Protein AF-A0A0K1F0K7-F1 (afdb_monomer_lite)

pLDDT: mean 85.35, std 12.12, range [36.66, 96.88]

Sequence (248 aa):
MGIAAYPHLIPVIAVKQGMDDVLSPEQVVSLANDLRRDNPSQRIALRFDDIDGYENVAKQVLRDGDCLIYDFNEQPIRSKPVECRRLKNLNLPAQTVALCSPRRRELTGKDFKNCKDGEVTNLIDNTHLDVYRNYGFDGVGDYGGLRDNLPDRGANKGRALAIMYDGKVNGFKIYVKDDYDLGPNGFWDVVEHMLADTELAQDDTCLALAAITDKYRRHEKGYTFAEWIKYTLVRYIQQLAMSRPGFV

Radius of gyration: 20.87 Å; chains: 1; bounding box: 51×39×57 Å

Structure (mmCIF, N/CA/C/O backbone):
data_AF-A0A0K1F0K7-F1
#
_entry.id   AF-A0A0K1F0K7-F1
#
loop_
_atom_site.group_PDB
_atom_site.id
_atom_site.type_symbol
_atom_site.label_atom_id
_atom_site.label_alt_id
_atom_site.label_comp_id
_atom_site.label_asym_id
_atom_site.label_entity_id
_atom_site.label_seq_id
_atom_site.pdbx_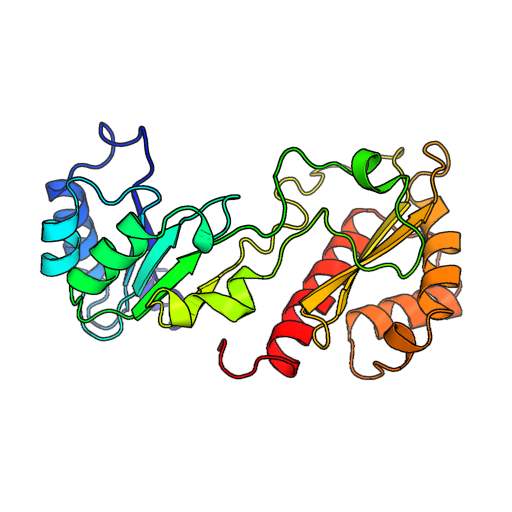PDB_ins_code
_atom_site.Cartn_x
_atom_site.Cartn_y
_atom_site.Cartn_z
_atom_site.occupancy
_atom_site.B_iso_or_equiv
_atom_site.auth_seq_id
_atom_site.auth_comp_id
_atom_site.auth_asym_id
_atom_site.auth_atom_id
_atom_site.pdbx_PDB_model_num
ATOM 1 N N . MET A 1 1 ? -27.131 8.500 -3.889 1.00 49.62 1 MET A N 1
ATOM 2 C CA . MET A 1 1 ? -26.899 7.090 -3.502 1.00 49.62 1 MET A CA 1
ATOM 3 C C . MET A 1 1 ? -25.998 7.110 -2.277 1.00 49.62 1 MET A C 1
ATOM 5 O O . MET A 1 1 ? -24.987 7.795 -2.336 1.00 49.62 1 MET A O 1
ATOM 9 N N . GLY A 1 2 ? -26.415 6.503 -1.162 1.00 65.44 2 GLY A N 1
ATOM 10 C CA . GLY A 1 2 ? -25.658 6.512 0.101 1.00 65.44 2 GLY A CA 1
ATOM 11 C C . GLY A 1 2 ? -24.591 5.413 0.175 1.00 65.44 2 GLY A C 1
ATOM 12 O O . GLY A 1 2 ? -24.526 4.561 -0.710 1.00 65.44 2 GLY A O 1
ATOM 13 N N . ILE A 1 3 ? -23.784 5.420 1.243 1.00 65.69 3 ILE A N 1
ATOM 14 C CA . ILE A 1 3 ? -22.712 4.437 1.509 1.00 65.69 3 ILE A CA 1
ATOM 15 C C . ILE A 1 3 ? -23.223 2.986 1.476 1.00 65.69 3 ILE A C 1
ATOM 17 O O . ILE A 1 3 ? -22.531 2.127 0.938 1.00 65.69 3 ILE A O 1
ATOM 21 N N . ALA A 1 4 ? -24.459 2.727 1.924 1.00 68.75 4 ALA A N 1
ATOM 22 C CA . ALA A 1 4 ? -25.106 1.410 1.875 1.00 68.75 4 ALA A CA 1
ATOM 23 C C . ALA A 1 4 ? -25.153 0.748 0.482 1.00 68.75 4 ALA A C 1
ATOM 25 O O . ALA A 1 4 ? -25.343 -0.462 0.389 1.00 68.75 4 ALA A O 1
ATOM 26 N N . ALA A 1 5 ? -24.986 1.506 -0.608 1.00 77.56 5 ALA A N 1
ATOM 27 C CA . ALA A 1 5 ? -24.920 0.942 -1.958 1.00 77.56 5 ALA A CA 1
ATOM 28 C C . ALA A 1 5 ? -23.610 0.175 -2.238 1.00 77.56 5 ALA A C 1
ATOM 30 O O . ALA A 1 5 ? -23.520 -0.525 -3.246 1.00 77.56 5 ALA A O 1
ATOM 31 N N . TYR A 1 6 ? -22.603 0.297 -1.366 1.00 80.00 6 TYR A N 1
ATOM 32 C CA . TYR A 1 6 ? -21.273 -0.282 -1.538 1.00 80.00 6 TYR A CA 1
ATOM 33 C C . TYR A 1 6 ? -20.949 -1.226 -0.368 1.00 80.00 6 TYR A C 1
ATOM 35 O O . TYR A 1 6 ? -20.329 -0.802 0.607 1.00 80.00 6 TYR A O 1
ATOM 43 N N . PRO A 1 7 ? -21.326 -2.517 -0.444 1.00 73.06 7 PRO A N 1
ATOM 44 C CA . PRO A 1 7 ? -21.244 -3.439 0.696 1.00 73.06 7 PRO A CA 1
ATOM 45 C C . PRO A 1 7 ? -19.812 -3.658 1.207 1.00 73.06 7 PRO A C 1
ATOM 47 O O . PRO A 1 7 ? -19.608 -3.949 2.382 1.00 73.06 7 PRO A O 1
ATOM 50 N N . HIS A 1 8 ? -18.814 -3.478 0.339 1.00 80.94 8 HIS A N 1
ATOM 51 C CA . HIS A 1 8 ? -17.397 -3.647 0.668 1.00 80.94 8 HIS A CA 1
ATOM 52 C C . HIS A 1 8 ? -16.694 -2.341 1.077 1.00 80.94 8 HIS A C 1
ATOM 54 O O . HIS A 1 8 ? -15.498 -2.358 1.353 1.00 80.94 8 HIS A O 1
ATOM 60 N N . LEU A 1 9 ? -17.400 -1.206 1.105 1.00 84.94 9 LEU A N 1
ATOM 61 C CA . LEU A 1 9 ? -16.813 0.085 1.459 1.00 84.94 9 LEU A CA 1
ATOM 62 C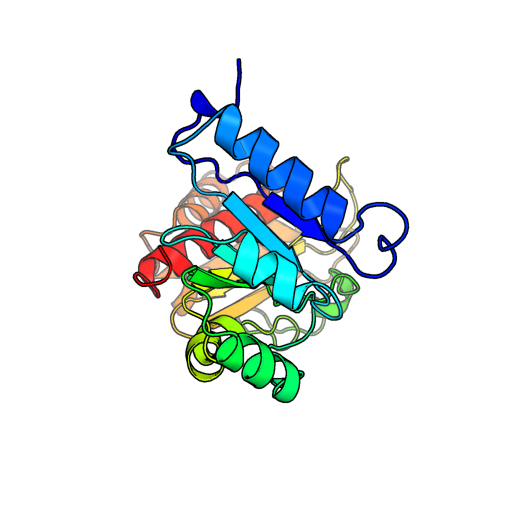 C . LEU A 1 9 ? -16.853 0.296 2.974 1.00 84.94 9 LEU A C 1
ATOM 64 O O . LEU A 1 9 ? -17.923 0.414 3.563 1.00 84.94 9 LEU A O 1
ATOM 68 N N . ILE A 1 10 ? -15.688 0.384 3.610 1.00 90.19 10 ILE A N 1
ATOM 69 C CA . ILE A 1 10 ? -15.581 0.710 5.036 1.00 90.19 10 ILE A CA 1
ATOM 70 C C . ILE A 1 10 ? -15.335 2.222 5.157 1.00 90.19 10 ILE A C 1
ATOM 72 O O . ILE A 1 10 ? -14.256 2.678 4.774 1.00 90.19 10 ILE A O 1
ATOM 76 N N . PRO A 1 11 ? -16.298 3.033 5.638 1.00 91.88 11 PRO A N 1
ATOM 77 C CA . PRO A 1 11 ? -16.049 4.442 5.925 1.00 91.88 11 PRO A CA 1
ATOM 78 C C . PRO A 1 11 ? -14.957 4.605 6.988 1.00 91.88 11 PRO A C 1
ATOM 80 O O . PRO A 1 11 ? -14.975 3.939 8.023 1.00 91.88 11 PRO A O 1
ATOM 83 N N . VAL A 1 12 ? -14.025 5.524 6.730 1.00 92.69 12 VAL A N 1
ATOM 84 C CA . VAL A 1 12 ? -12.885 5.816 7.606 1.00 92.69 12 VAL A CA 1
ATOM 85 C C . VAL A 1 12 ? -13.041 7.217 8.191 1.00 92.69 12 VAL A C 1
ATOM 87 O O . VAL A 1 12 ? -13.112 8.190 7.441 1.00 92.69 12 VAL A O 1
ATOM 90 N N . ILE A 1 13 ? -13.040 7.334 9.518 1.00 94.12 13 ILE A N 1
ATOM 91 C CA . ILE A 1 13 ? -12.860 8.612 10.216 1.00 94.12 13 ILE A CA 1
ATOM 92 C C . ILE A 1 13 ? -11.366 8.739 10.516 1.00 94.12 13 ILE A C 1
ATOM 94 O O . ILE A 1 13 ? -10.823 7.962 11.301 1.00 94.12 13 ILE A O 1
ATOM 98 N N . ALA A 1 14 ? -10.691 9.673 9.850 1.00 92.31 14 ALA A N 1
ATOM 99 C CA . ALA A 1 14 ? -9.256 9.883 10.011 1.00 92.31 14 ALA A CA 1
ATOM 100 C C . ALA A 1 14 ? -8.983 11.064 10.945 1.00 92.31 14 ALA A C 1
ATOM 102 O O . ALA A 1 14 ? -9.362 12.193 10.639 1.00 92.31 14 ALA A O 1
ATOM 103 N N . VAL A 1 15 ? -8.290 10.787 12.044 1.00 90.06 15 VAL A N 1
ATOM 104 C CA . VAL A 1 15 ? -7.694 11.775 12.940 1.00 90.06 15 VAL A CA 1
ATOM 105 C C . VAL A 1 15 ? -6.213 11.835 12.605 1.00 90.06 15 VAL A C 1
ATOM 107 O O . VAL A 1 15 ? -5.544 10.802 12.545 1.00 90.06 15 VAL A O 1
ATOM 110 N N . LYS A 1 16 ? -5.725 13.035 12.306 1.00 83.62 16 LYS A N 1
ATOM 111 C CA . LYS A 1 16 ? -4.332 13.264 11.933 1.00 83.62 16 LYS A CA 1
ATOM 112 C C . LYS A 1 16 ? -3.711 14.270 12.876 1.00 83.62 16 LYS A C 1
ATOM 114 O O . LYS A 1 16 ? -4.377 15.227 13.274 1.00 83.62 16 LYS A O 1
ATOM 119 N N . GLN A 1 17 ? -2.431 14.096 13.152 1.00 78.69 17 GLN A N 1
ATOM 120 C CA . GLN A 1 17 ? -1.660 15.036 13.942 1.00 78.69 17 GLN A CA 1
ATOM 121 C C . GLN A 1 17 ? -1.766 16.452 13.350 1.00 78.69 17 GLN A C 1
ATOM 123 O O . GLN A 1 17 ? -1.604 16.656 12.144 1.00 78.69 17 GLN A O 1
ATOM 128 N N . GLY A 1 18 ? -2.056 17.440 14.202 1.00 73.50 18 GLY A N 1
ATOM 129 C CA . GLY A 1 18 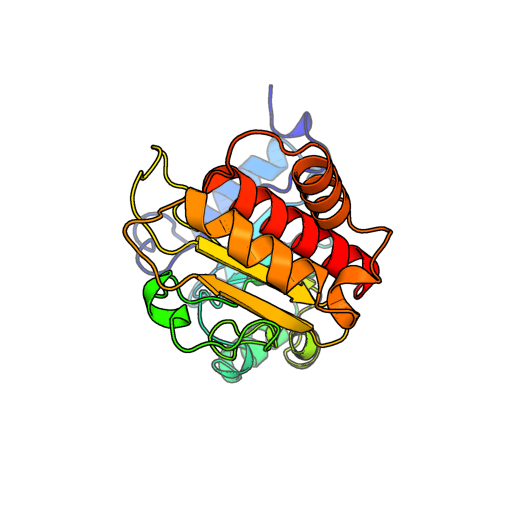? -2.259 18.827 13.772 1.00 73.50 18 GLY A CA 1
ATOM 130 C C . GLY A 1 18 ? -3.643 19.120 13.181 1.00 73.50 18 GLY A C 1
ATOM 131 O O . GLY A 1 18 ? -3.826 20.196 12.622 1.00 73.50 18 GLY A O 1
ATOM 132 N N . MET A 1 19 ? -4.597 18.187 13.299 1.00 71.50 19 MET A N 1
ATOM 133 C CA . MET A 1 19 ? -6.028 18.412 13.043 1.00 71.50 19 MET A CA 1
ATOM 134 C C . MET A 1 19 ? -6.870 18.373 14.331 1.00 71.50 19 MET A C 1
ATOM 136 O O . MET A 1 19 ? -8.087 18.192 14.271 1.00 71.50 19 MET A O 1
ATOM 140 N N . ASP A 1 20 ? -6.240 18.527 15.498 1.00 68.50 20 ASP A N 1
ATOM 141 C CA . ASP A 1 20 ? -6.912 18.461 16.805 1.00 68.50 20 ASP A CA 1
ATOM 142 C C . ASP A 1 20 ? -7.957 19.577 16.991 1.00 68.50 20 ASP A C 1
ATOM 144 O O . ASP A 1 20 ? -8.906 19.438 17.757 1.00 68.50 20 ASP A O 1
ATOM 148 N N . ASP A 1 21 ? -7.809 20.678 16.254 1.00 70.25 21 ASP A N 1
ATOM 149 C CA . ASP A 1 21 ? -8.759 21.787 16.162 1.00 70.25 21 ASP A CA 1
ATOM 150 C C . ASP A 1 21 ? -9.942 21.504 15.218 1.00 70.25 21 ASP A C 1
ATOM 152 O O . ASP A 1 21 ? -10.970 22.179 15.291 1.00 70.25 21 ASP A O 1
ATOM 156 N N . VAL A 1 22 ? -9.811 20.505 14.341 1.00 76.56 22 VAL A N 1
ATOM 157 C CA . VAL A 1 22 ? -10.824 20.130 13.345 1.00 76.56 22 VAL A CA 1
ATOM 158 C C . VAL A 1 22 ? -11.728 19.009 13.850 1.00 76.56 22 VAL A C 1
ATOM 160 O O . VAL A 1 22 ? -12.912 18.988 13.502 1.00 76.56 22 VAL A O 1
ATOM 163 N N . LEU A 1 23 ? -11.187 18.064 14.627 1.00 84.50 23 LEU A N 1
ATOM 164 C CA . LEU A 1 23 ? -11.908 16.846 14.992 1.00 84.50 23 LEU A CA 1
ATOM 165 C C . LEU A 1 23 ? -11.671 16.421 16.448 1.00 84.50 23 LEU A C 1
ATOM 167 O O . LEU A 1 23 ? -10.833 15.575 16.726 1.00 84.50 23 LEU A O 1
ATOM 171 N N . SER A 1 24 ? -12.461 16.955 17.376 1.00 89.88 24 SER A N 1
ATOM 172 C CA . SER A 1 24 ? -12.402 16.588 18.792 1.00 89.88 24 SER A CA 1
ATOM 173 C C . SER A 1 24 ? -12.851 15.137 19.054 1.00 89.88 24 SER A C 1
ATOM 175 O O . SER A 1 24 ? -13.607 14.553 18.262 1.00 89.88 24 SER A O 1
ATOM 177 N N . PRO A 1 25 ? -12.476 14.557 20.211 1.00 92.06 25 PRO A N 1
ATOM 178 C CA . PRO A 1 25 ? -12.997 13.278 20.692 1.00 92.06 25 PRO A CA 1
ATOM 179 C C . PRO A 1 25 ? -14.529 13.138 20.591 1.00 92.06 25 PRO A C 1
ATOM 181 O O . PRO A 1 25 ? -15.041 12.129 20.101 1.00 92.06 25 PRO A O 1
ATOM 184 N N . GLU A 1 26 ? -15.283 14.162 20.996 1.00 92.25 26 GLU A N 1
ATOM 185 C CA . GLU A 1 26 ? -16.749 14.170 20.945 1.00 92.25 26 GLU A CA 1
ATOM 186 C C . GLU A 1 26 ? -17.277 14.189 19.506 1.00 92.25 26 GLU A C 1
ATOM 188 O O . GLU A 1 26 ? -18.277 13.533 19.200 1.00 92.25 26 GLU A O 1
ATOM 193 N N . GLN A 1 27 ? -16.597 14.904 18.605 1.00 92.94 27 GLN A N 1
ATOM 194 C CA . GLN A 1 27 ? -16.961 14.946 17.189 1.00 92.94 27 GLN A CA 1
ATOM 195 C C . GLN A 1 27 ? -16.747 13.588 16.516 1.00 92.94 27 GLN A C 1
ATOM 197 O O . GLN A 1 27 ? -17.602 13.162 15.739 1.00 92.94 27 GLN A O 1
ATOM 202 N N . VAL A 1 28 ? -15.676 12.861 16.859 1.00 94.06 28 VAL A N 1
ATOM 203 C CA . VAL A 1 28 ? -15.458 11.480 16.389 1.00 94.06 28 VAL A CA 1
ATOM 204 C C . VAL A 1 28 ? -16.609 10.571 16.821 1.00 94.06 28 VAL A C 1
ATOM 206 O O . VAL A 1 28 ? -17.139 9.816 16.003 1.00 94.06 28 VAL A O 1
ATOM 209 N N . VAL A 1 29 ? -17.039 10.664 18.085 1.00 95.56 29 VAL A N 1
ATOM 210 C CA . VAL A 1 29 ? -18.188 9.896 18.594 1.00 95.56 29 VAL A CA 1
ATOM 211 C C . VAL A 1 29 ? -19.463 10.248 17.827 1.00 95.56 29 VAL A C 1
ATOM 213 O O . VAL A 1 29 ? -20.193 9.345 17.413 1.00 95.56 29 VAL A O 1
ATOM 216 N N . SER A 1 30 ? -19.729 11.540 17.607 1.00 94.56 30 SER A N 1
ATOM 217 C CA . SER A 1 30 ? -20.904 11.993 16.853 1.00 94.56 30 SER A CA 1
ATOM 218 C C . SER A 1 30 ? -20.904 11.439 15.430 1.00 94.56 30 SER A C 1
ATOM 220 O O . SER A 1 30 ? -21.882 10.819 15.020 1.00 94.56 30 SER A O 1
ATOM 222 N N . LEU A 1 31 ? -19.789 11.575 14.708 1.00 94.12 31 LEU A N 1
ATOM 223 C CA . LEU A 1 31 ? -19.655 11.092 13.333 1.00 94.12 31 LEU A CA 1
ATOM 224 C C . LEU A 1 31 ? -19.829 9.577 13.236 1.00 94.12 31 LEU A C 1
ATOM 226 O O . LEU A 1 31 ? -20.520 9.085 12.345 1.00 94.12 31 LEU A O 1
ATOM 230 N N . ALA A 1 32 ? -19.244 8.822 14.165 1.00 94.31 32 ALA A N 1
ATOM 231 C CA . ALA A 1 32 ? -19.417 7.377 14.195 1.00 94.31 32 ALA A CA 1
ATOM 232 C C . ALA A 1 32 ? -20.878 6.974 14.453 1.00 94.31 32 ALA A C 1
ATOM 234 O O . ALA A 1 32 ? -21.373 6.016 13.855 1.00 94.31 32 ALA A O 1
ATOM 235 N N . ASN A 1 33 ? -21.584 7.709 15.316 1.00 93.88 33 ASN A N 1
ATOM 236 C CA . ASN A 1 33 ? -23.006 7.486 15.567 1.00 93.88 33 ASN A CA 1
ATOM 237 C C . ASN A 1 33 ? -23.867 7.849 14.354 1.00 93.88 33 ASN A C 1
ATOM 239 O O . ASN A 1 33 ? -24.794 7.104 14.042 1.00 93.88 33 ASN A O 1
ATOM 243 N N . ASP A 1 34 ? -23.546 8.932 13.645 1.00 92.94 34 ASP A N 1
ATOM 244 C CA . ASP A 1 34 ? -24.226 9.323 12.410 1.00 92.94 34 ASP A CA 1
ATOM 245 C C . ASP A 1 34 ? -24.060 8.252 11.323 1.00 92.94 34 ASP A C 1
ATOM 247 O O . ASP A 1 34 ? -25.054 7.766 10.780 1.00 92.94 34 ASP A O 1
ATOM 251 N N . LEU A 1 35 ? -22.825 7.789 11.083 1.00 91.25 35 LEU A N 1
ATOM 252 C CA . LEU A 1 35 ? -22.539 6.719 10.118 1.00 91.25 35 LEU A CA 1
ATOM 253 C C . LEU A 1 35 ? -23.331 5.443 10.418 1.00 91.25 35 LEU A C 1
ATOM 255 O O . LEU A 1 35 ? -23.853 4.806 9.500 1.00 91.25 35 LEU A O 1
ATOM 259 N N . ARG A 1 36 ? -23.441 5.085 11.701 1.00 90.25 36 ARG A N 1
ATOM 260 C CA . ARG A 1 36 ? -24.165 3.895 12.165 1.00 90.25 36 ARG A CA 1
ATOM 261 C C . ARG A 1 36 ? -25.672 4.057 12.151 1.00 90.25 36 ARG A C 1
ATOM 263 O O . ARG A 1 36 ? -26.368 3.081 11.905 1.00 90.25 36 ARG A O 1
ATOM 270 N N . ARG A 1 37 ? -26.194 5.252 12.423 1.00 90.62 37 ARG A N 1
ATOM 271 C CA . ARG A 1 37 ? -27.628 5.528 12.281 1.00 90.62 37 ARG A CA 1
ATOM 272 C C . ARG A 1 37 ? -28.047 5.331 10.829 1.00 90.62 37 ARG A C 1
ATOM 274 O O . ARG A 1 37 ? -29.071 4.706 10.571 1.00 90.62 37 ARG A O 1
ATOM 281 N N . ASP A 1 38 ? -27.229 5.825 9.908 1.00 86.12 38 ASP A N 1
ATOM 282 C CA . ASP A 1 38 ? -27.532 5.790 8.484 1.00 86.12 38 ASP A CA 1
ATOM 283 C C . ASP A 1 38 ? -27.232 4.405 7.871 1.00 86.12 38 ASP A C 1
ATOM 285 O O . ASP A 1 38 ? -27.860 4.020 6.886 1.00 86.12 38 ASP A O 1
ATOM 289 N N . ASN A 1 39 ? -26.298 3.636 8.457 1.00 85.19 39 ASN A N 1
ATOM 290 C CA . ASN A 1 39 ? -25.883 2.309 7.980 1.00 85.19 39 ASN A CA 1
ATOM 291 C C . ASN A 1 39 ? -25.576 1.341 9.156 1.00 85.19 39 ASN A C 1
ATOM 293 O O . ASN A 1 39 ? -24.408 1.054 9.430 1.00 85.19 39 ASN A O 1
ATOM 297 N N . PRO A 1 40 ? -26.590 0.791 9.855 1.00 85.12 40 PRO A N 1
ATOM 298 C CA . PRO A 1 40 ? -26.391 0.055 11.115 1.00 85.12 40 PRO A CA 1
ATOM 299 C C . PRO A 1 40 ? -25.518 -1.200 11.035 1.00 85.12 40 PRO A C 1
ATOM 301 O O . PRO A 1 40 ? -24.905 -1.583 12.030 1.00 85.12 40 PRO A O 1
ATOM 304 N N . SER A 1 41 ? -25.479 -1.851 9.871 1.00 83.44 41 SER A N 1
ATOM 305 C CA . SER A 1 41 ? -24.711 -3.075 9.625 1.00 83.44 41 SER A CA 1
ATOM 306 C C . SER A 1 41 ? -23.331 -2.828 9.013 1.00 83.44 41 SER A C 1
ATOM 308 O O . SER A 1 41 ? -22.584 -3.786 8.822 1.00 83.44 41 SER A O 1
ATOM 310 N N . GLN A 1 42 ? -23.003 -1.586 8.645 1.00 85.69 42 GLN A N 1
ATOM 311 C CA . GLN A 1 42 ? -21.736 -1.283 7.987 1.00 85.69 42 GLN A CA 1
ATOM 312 C C . GLN A 1 42 ? -20.620 -1.177 9.027 1.00 85.69 42 GLN A C 1
ATOM 314 O O . GLN A 1 42 ? -20.767 -0.499 10.045 1.00 85.69 42 GLN A O 1
ATOM 319 N N . ARG A 1 43 ? -19.491 -1.826 8.739 1.00 92.06 43 ARG A N 1
ATOM 320 C CA . ARG A 1 43 ? -18.248 -1.655 9.500 1.00 92.06 43 ARG A CA 1
ATOM 321 C C . ARG A 1 43 ? -17.762 -0.219 9.366 1.00 92.06 43 ARG A C 1
ATOM 323 O O . ARG A 1 43 ? -17.912 0.376 8.301 1.00 92.06 43 ARG A O 1
ATOM 330 N N . ILE A 1 44 ? -17.123 0.308 10.399 1.00 94.50 44 ILE A N 1
ATOM 331 C CA . ILE A 1 44 ? -16.409 1.585 10.342 1.00 94.50 44 ILE A CA 1
ATOM 332 C C . ILE A 1 44 ? -14.929 1.374 10.647 1.00 94.50 44 ILE A C 1
ATOM 334 O O . ILE A 1 44 ? -14.540 0.386 11.271 1.00 94.50 44 ILE A O 1
ATOM 338 N N . ALA A 1 45 ? -14.100 2.324 10.233 1.00 95.88 45 ALA A N 1
ATOM 339 C CA . ALA A 1 45 ? -12.708 2.377 10.634 1.00 95.88 45 ALA A CA 1
ATOM 340 C C . ALA A 1 45 ? -12.375 3.720 11.283 1.00 95.88 45 ALA A C 1
ATOM 342 O O . ALA A 1 45 ? -12.793 4.774 10.799 1.00 95.88 45 ALA A O 1
ATOM 343 N N . LEU A 1 46 ? -11.581 3.686 12.349 1.00 96.06 46 LEU A N 1
ATOM 344 C CA . LEU A 1 46 ? -10.896 4.871 12.859 1.00 96.06 46 LEU A CA 1
ATOM 345 C C . LEU A 1 46 ? -9.431 4.803 12.433 1.00 96.06 46 LEU A C 1
ATOM 347 O O . LEU A 1 46 ? -8.785 3.781 12.658 1.00 96.06 46 LEU A O 1
ATOM 351 N N . ARG A 1 47 ? -8.913 5.869 11.818 1.00 95.00 47 ARG A N 1
ATOM 352 C CA . ARG A 1 47 ? -7.497 5.986 11.446 1.00 95.00 47 ARG A CA 1
ATOM 353 C C . ARG A 1 47 ? -6.812 7.038 12.307 1.00 95.00 47 ARG A C 1
ATOM 355 O O . ARG A 1 47 ? -7.313 8.154 12.376 1.00 95.00 47 ARG A O 1
ATOM 362 N N . PHE A 1 48 ? -5.664 6.683 12.876 1.00 93.25 48 PHE A N 1
ATOM 363 C CA . PHE A 1 48 ? -4.834 7.548 13.716 1.00 93.25 48 PHE A CA 1
ATOM 364 C C . PHE A 1 48 ? -3.370 7.443 13.290 1.00 93.25 48 PHE A C 1
ATOM 366 O O . PHE A 1 48 ? -2.873 6.329 13.153 1.00 93.25 48 PHE A O 1
ATOM 373 N N . ASP A 1 49 ? -2.670 8.560 13.120 1.00 90.31 49 ASP A N 1
ATOM 374 C CA . ASP A 1 49 ? -1.194 8.606 13.116 1.00 90.31 49 ASP A CA 1
ATOM 375 C C . ASP A 1 49 ? -0.619 8.887 14.520 1.00 90.31 49 ASP A C 1
ATOM 377 O O . ASP A 1 49 ? 0.521 8.514 14.827 1.00 90.31 49 ASP A O 1
ATOM 381 N N . ASP A 1 50 ? -1.460 9.450 15.388 1.00 89.62 50 ASP A N 1
ATOM 382 C CA . ASP A 1 50 ? -1.310 9.585 16.829 1.00 89.62 50 ASP A CA 1
ATOM 383 C C . ASP A 1 50 ? -2.660 9.308 17.517 1.00 89.62 50 ASP A C 1
ATOM 385 O O . ASP A 1 50 ? -3.705 9.781 17.073 1.00 89.62 50 ASP A O 1
ATOM 389 N N . ILE A 1 51 ? -2.654 8.493 18.575 1.00 89.25 51 ILE A N 1
ATOM 390 C CA . ILE A 1 51 ? -3.871 8.097 19.307 1.00 89.25 51 ILE A CA 1
ATOM 391 C C . ILE A 1 51 ? -4.004 8.817 20.656 1.00 89.25 51 ILE A C 1
ATOM 393 O O . ILE A 1 51 ? -4.989 8.609 21.366 1.00 89.25 51 ILE A O 1
ATOM 397 N N . ASP A 1 52 ? -3.028 9.643 21.036 1.00 89.00 52 ASP A N 1
ATOM 398 C CA . ASP A 1 52 ? -3.032 10.402 22.288 1.00 89.00 52 ASP A CA 1
ATOM 399 C C . ASP A 1 52 ? -4.323 11.220 22.440 1.00 89.00 52 ASP A C 1
ATOM 401 O O . ASP A 1 52 ? -4.643 12.074 21.621 1.00 89.00 52 ASP A O 1
ATOM 405 N N . GLY A 1 53 ? -5.097 10.936 23.495 1.00 89.44 53 GLY A N 1
ATOM 406 C CA . GLY A 1 53 ? -6.361 11.623 23.783 1.00 89.44 53 GLY A CA 1
ATOM 407 C C . GLY A 1 53 ? -7.602 10.985 23.148 1.00 89.44 53 GLY A C 1
ATOM 408 O O . GLY A 1 53 ? -8.721 11.348 23.513 1.00 89.44 53 GLY A O 1
ATOM 409 N N . TYR A 1 54 ? -7.440 9.992 22.269 1.00 92.50 54 TYR A N 1
ATOM 410 C CA . TYR A 1 54 ? -8.542 9.321 21.569 1.00 92.50 54 TYR A CA 1
ATOM 411 C C . TYR A 1 54 ? -8.764 7.870 22.013 1.00 92.50 54 TYR A C 1
ATOM 413 O O . TYR A 1 54 ? -9.652 7.194 21.494 1.00 92.50 54 TYR A O 1
ATOM 421 N N . GLU A 1 55 ? -8.029 7.359 23.002 1.00 93.75 55 GLU A N 1
ATOM 422 C CA . GLU A 1 55 ? -8.114 5.950 23.409 1.00 93.75 55 GLU A CA 1
ATOM 423 C C . GLU A 1 55 ? -9.493 5.571 23.948 1.00 93.75 55 GLU A C 1
ATOM 425 O O . GLU A 1 55 ? -10.029 4.505 23.635 1.00 93.75 55 GLU A O 1
ATOM 430 N N . ASN A 1 56 ? -10.084 6.453 24.757 1.00 94.06 56 ASN A N 1
ATOM 431 C CA . ASN A 1 56 ? -11.423 6.243 25.303 1.00 94.06 56 ASN A CA 1
ATOM 432 C C . ASN A 1 56 ? -12.483 6.310 24.202 1.00 94.06 56 ASN A C 1
ATOM 434 O O . ASN A 1 56 ? -13.420 5.514 24.210 1.00 94.06 56 ASN A O 1
ATOM 438 N N . VAL A 1 57 ? -12.297 7.197 23.221 1.00 93.94 57 VAL A N 1
ATOM 439 C CA . VAL A 1 57 ? -13.168 7.284 22.046 1.00 93.94 57 VAL A CA 1
ATOM 440 C C . VAL A 1 57 ? -13.081 6.015 21.217 1.00 93.94 57 VAL A C 1
ATOM 442 O O . VAL A 1 57 ? -14.115 5.452 20.876 1.00 93.94 57 VAL A O 1
ATOM 445 N N . ALA A 1 58 ? -11.875 5.513 20.944 1.00 95.19 58 ALA A N 1
ATOM 446 C CA . ALA A 1 58 ? -11.689 4.268 20.211 1.00 95.19 58 ALA A CA 1
ATOM 447 C C . ALA A 1 58 ? -12.405 3.100 20.909 1.00 95.19 58 ALA A C 1
ATOM 449 O O . ALA A 1 58 ? -13.122 2.353 20.250 1.00 95.19 58 ALA A O 1
ATOM 450 N N . LYS A 1 59 ? -12.296 2.992 22.242 1.00 95.62 59 LYS A N 1
ATOM 451 C CA . LYS A 1 59 ? -13.009 1.979 23.045 1.00 95.62 59 LYS A CA 1
ATOM 452 C C . LYS A 1 59 ? -14.528 2.140 23.027 1.00 95.62 59 LYS A C 1
ATOM 454 O O . LYS A 1 59 ? -15.244 1.145 23.012 1.00 95.62 59 LYS A O 1
ATOM 459 N N . GLN A 1 60 ? -15.020 3.375 23.076 1.00 94.88 60 GLN A N 1
ATOM 460 C CA . GLN A 1 60 ? -16.452 3.670 23.067 1.00 94.88 60 GLN A CA 1
ATOM 461 C C . GLN A 1 60 ? -17.074 3.401 21.695 1.00 94.88 60 GLN A C 1
ATOM 463 O O . GLN A 1 60 ? -18.210 2.935 21.592 1.00 94.88 60 GLN A O 1
ATOM 468 N N . VAL A 1 61 ? -16.348 3.761 20.642 1.00 94.50 61 VAL A N 1
ATOM 469 C CA . VAL A 1 61 ? -16.850 3.737 19.280 1.00 94.50 61 VAL A CA 1
ATOM 470 C C . VAL A 1 61 ? -16.690 2.350 18.691 1.00 94.50 61 VAL A C 1
ATOM 472 O O . VAL A 1 61 ? -17.694 1.799 18.262 1.00 94.50 61 VAL A O 1
ATOM 475 N N . LEU A 1 62 ? -15.494 1.773 18.652 1.00 96.50 62 LEU A N 1
ATOM 476 C CA . LEU A 1 62 ? -15.224 0.565 17.872 1.00 96.50 62 LEU A CA 1
ATOM 477 C C . LEU A 1 62 ? -15.935 -0.677 18.432 1.00 96.50 62 LEU A C 1
ATOM 479 O O . LEU A 1 62 ? -15.973 -0.900 19.641 1.00 96.50 62 LEU A O 1
ATOM 483 N N . ARG A 1 63 ? -16.505 -1.489 17.536 1.00 94.88 63 ARG A N 1
ATOM 484 C CA . ARG A 1 63 ? -17.193 -2.756 17.834 1.00 94.88 63 ARG A CA 1
ATOM 485 C C . ARG A 1 63 ? -16.478 -3.930 17.167 1.00 94.88 63 ARG A C 1
ATOM 487 O O . ARG A 1 63 ? -15.550 -3.741 16.386 1.00 94.88 63 ARG A O 1
ATOM 494 N N . ASP A 1 64 ? -16.951 -5.138 17.457 1.00 93.88 64 ASP A N 1
ATOM 495 C CA . ASP A 1 64 ? -16.522 -6.329 16.726 1.00 93.88 64 ASP A CA 1
ATOM 496 C C . ASP A 1 64 ? -16.782 -6.178 15.218 1.00 93.88 64 ASP A C 1
ATOM 498 O O . ASP A 1 64 ? -17.837 -5.697 14.796 1.00 93.88 64 ASP A O 1
ATOM 502 N N . GLY A 1 65 ? -15.785 -6.546 14.416 1.00 90.19 65 GLY A N 1
ATOM 503 C CA . GLY A 1 65 ? -15.775 -6.372 12.963 1.00 90.19 65 GLY A CA 1
ATOM 504 C C . GLY A 1 65 ? -15.411 -4.973 12.445 1.00 90.19 65 GLY A C 1
ATOM 505 O O . GLY A 1 65 ? -15.177 -4.852 11.242 1.00 90.19 65 GLY A O 1
ATOM 506 N N . ASP A 1 66 ? -15.332 -3.941 13.292 1.00 95.62 66 ASP A N 1
ATOM 507 C CA . ASP A 1 66 ? -14.768 -2.637 12.906 1.00 95.62 66 ASP A CA 1
ATOM 508 C C . ASP A 1 66 ? -13.234 -2.706 12.815 1.00 95.62 66 ASP A C 1
ATOM 510 O O . ASP A 1 66 ? -12.619 -3.697 13.218 1.00 95.62 66 ASP A O 1
ATOM 514 N N . CYS A 1 67 ? -12.606 -1.632 12.324 1.00 95.94 67 CYS A N 1
ATOM 515 C CA . CYS A 1 67 ? -11.150 -1.541 12.219 1.00 95.94 67 CYS A CA 1
ATOM 516 C C . CYS A 1 67 ? -10.568 -0.335 12.975 1.00 95.94 67 CYS A C 1
ATOM 518 O O . CYS A 1 67 ? -11.061 0.789 12.877 1.00 95.94 67 CYS A O 1
ATOM 520 N N . LEU A 1 68 ? -9.446 -0.542 13.659 1.00 96.88 68 LEU A N 1
ATOM 521 C CA . LEU A 1 68 ? -8.519 0.522 14.030 1.00 96.88 68 LEU A CA 1
ATOM 522 C C . LEU A 1 68 ? -7.339 0.489 13.058 1.00 96.88 68 LEU A C 1
ATOM 524 O O . LEU A 1 68 ? -6.597 -0.487 13.028 1.00 96.88 68 LEU A O 1
ATOM 528 N N . ILE A 1 69 ? -7.133 1.560 12.303 1.00 96.25 69 ILE A N 1
ATOM 529 C CA . ILE A 1 69 ? -5.968 1.729 11.437 1.00 96.25 69 ILE A CA 1
ATOM 530 C C . ILE A 1 69 ? -4.977 2.635 12.165 1.00 96.25 69 ILE A C 1
ATOM 532 O O . ILE A 1 69 ? -5.237 3.826 12.327 1.00 96.25 69 ILE A O 1
ATOM 536 N N . TYR A 1 70 ? -3.844 2.090 12.597 1.00 94.81 70 TYR A N 1
ATOM 537 C CA . TYR A 1 70 ? -2.758 2.909 13.126 1.00 94.81 70 TYR A CA 1
ATOM 538 C C . TYR A 1 70 ? -1.708 3.144 12.049 1.00 94.81 70 TYR A C 1
ATOM 540 O O . TYR A 1 70 ? -1.199 2.206 11.434 1.00 94.81 70 TYR A O 1
ATOM 548 N N . ASP A 1 71 ? -1.406 4.407 11.816 1.00 93.31 71 ASP A N 1
ATOM 549 C CA . ASP A 1 71 ? -0.660 4.885 10.675 1.00 93.31 71 ASP A CA 1
ATOM 550 C C . ASP A 1 71 ? 0.767 5.263 11.062 1.00 93.31 71 ASP A C 1
ATOM 552 O O . ASP A 1 71 ? 1.051 6.310 11.647 1.00 93.31 71 ASP A O 1
ATOM 556 N N . PHE A 1 72 ? 1.698 4.388 10.700 1.00 91.00 72 PHE A N 1
ATOM 557 C CA . PHE A 1 72 ? 3.123 4.613 10.890 1.00 91.00 72 PHE A CA 1
ATOM 558 C C . PHE A 1 72 ? 3.712 5.552 9.829 1.00 91.00 72 PHE A C 1
ATOM 560 O O . PHE A 1 72 ? 4.889 5.905 9.917 1.00 91.00 72 PHE A O 1
ATOM 567 N N . ASN A 1 73 ? 2.911 6.002 8.856 1.00 88.31 73 ASN A N 1
ATOM 568 C CA . ASN A 1 73 ? 3.354 6.799 7.719 1.00 88.31 73 ASN A CA 1
ATOM 569 C C . ASN A 1 73 ? 4.546 6.116 7.026 1.00 88.31 73 ASN A C 1
ATOM 571 O O . ASN A 1 73 ? 4.440 4.972 6.605 1.00 88.31 73 ASN A O 1
ATOM 575 N N . GLU A 1 74 ? 5.688 6.791 6.922 1.00 86.06 74 GLU A N 1
ATOM 576 C CA . GLU A 1 74 ? 6.917 6.282 6.292 1.00 86.06 74 GLU A CA 1
ATOM 577 C C . GLU A 1 74 ? 7.903 5.682 7.311 1.00 86.06 74 GLU A C 1
ATOM 579 O O . GLU A 1 74 ? 9.077 5.459 7.005 1.00 86.06 74 GLU A O 1
ATOM 584 N N . GLN A 1 75 ? 7.458 5.473 8.553 1.00 87.00 75 GLN A N 1
ATOM 585 C CA . GLN A 1 75 ? 8.280 4.913 9.617 1.00 87.00 75 GLN A CA 1
ATOM 586 C C . GLN A 1 75 ? 8.060 3.399 9.726 1.00 87.00 75 GLN A C 1
ATOM 588 O O . GLN A 1 75 ? 6.919 2.940 9.718 1.00 87.00 75 GLN A O 1
ATOM 593 N N . PRO A 1 76 ? 9.121 2.593 9.891 1.00 87.75 76 PRO A N 1
ATOM 594 C CA . PRO A 1 76 ? 8.962 1.166 10.145 1.00 87.75 76 PRO A CA 1
ATOM 595 C C . PRO A 1 76 ? 8.184 0.915 11.443 1.00 87.75 76 PRO A C 1
ATOM 597 O O . PRO A 1 76 ? 8.497 1.524 12.458 1.00 87.75 76 PRO A O 1
ATOM 600 N N . ILE A 1 77 ? 7.279 -0.071 11.478 1.00 91.25 77 ILE A N 1
ATOM 601 C CA . ILE A 1 77 ? 6.522 -0.449 12.698 1.00 91.25 77 ILE A CA 1
ATOM 602 C C . ILE A 1 77 ? 7.449 -0.613 13.921 1.00 91.25 77 ILE A C 1
ATOM 604 O O . ILE A 1 77 ? 7.156 -0.158 15.028 1.00 91.25 77 ILE A O 1
ATOM 608 N N . ARG A 1 78 ? 8.634 -1.201 13.702 1.00 90.06 78 ARG A N 1
ATOM 609 C CA . ARG A 1 78 ? 9.662 -1.421 14.731 1.00 90.06 78 ARG A CA 1
ATOM 610 C C . ARG A 1 78 ? 10.223 -0.153 15.382 1.00 90.06 78 ARG A C 1
ATOM 612 O O . ARG A 1 78 ? 10.869 -0.273 16.419 1.00 90.06 78 ARG A O 1
ATOM 619 N N . SER A 1 79 ? 10.020 1.028 14.798 1.00 90.31 79 SER A N 1
ATOM 620 C CA . SER A 1 79 ? 10.502 2.290 15.367 1.00 90.31 79 SER A CA 1
ATOM 621 C C . SER A 1 79 ? 9.619 2.819 16.496 1.00 90.31 79 SER A C 1
ATOM 623 O O . SER A 1 79 ? 10.071 3.692 17.229 1.00 90.31 79 SER A O 1
ATOM 625 N N . LYS A 1 80 ? 8.398 2.289 16.663 1.00 91.38 80 LYS A N 1
ATOM 626 C CA . LYS A 1 80 ? 7.425 2.728 17.677 1.00 91.38 80 LYS A CA 1
ATOM 627 C C . LYS A 1 80 ? 6.950 1.576 18.591 1.00 91.38 80 LYS A C 1
ATOM 629 O O . LYS A 1 80 ? 5.761 1.244 18.637 1.00 91.38 80 LYS A O 1
ATOM 634 N N . PRO A 1 81 ? 7.860 0.874 19.299 1.00 91.44 81 PRO A N 1
ATOM 635 C CA . PRO A 1 81 ? 7.505 -0.321 20.071 1.00 91.44 81 PRO A CA 1
ATOM 636 C C . PRO A 1 81 ? 6.641 -0.024 21.308 1.00 91.44 81 PRO A C 1
ATOM 638 O O . PRO A 1 81 ? 5.890 -0.897 21.752 1.00 91.44 81 PRO A O 1
ATOM 641 N N . VAL A 1 82 ? 6.751 1.176 21.886 1.00 91.38 82 VAL A N 1
ATOM 642 C CA . VAL A 1 82 ? 5.975 1.578 23.071 1.00 91.38 82 VAL A CA 1
ATOM 643 C C . VAL A 1 82 ? 4.524 1.842 22.677 1.00 91.38 82 VAL A C 1
ATOM 645 O O . VAL A 1 82 ? 3.606 1.368 23.343 1.00 91.38 82 VAL A O 1
ATOM 648 N N . GLU A 1 83 ? 4.327 2.515 21.552 1.00 91.88 83 GLU A N 1
ATOM 649 C CA . GLU A 1 83 ? 3.042 2.821 20.940 1.00 91.88 83 GLU A CA 1
ATOM 650 C C . GLU A 1 83 ? 2.327 1.531 20.540 1.00 91.88 83 GLU A C 1
ATOM 652 O O . GLU A 1 83 ? 1.179 1.326 20.927 1.00 91.88 83 GLU A O 1
ATOM 657 N N . CYS A 1 84 ? 3.029 0.595 19.886 1.00 94.50 84 CYS A N 1
ATOM 658 C CA . CYS A 1 84 ? 2.482 -0.731 19.572 1.00 94.50 84 CYS A CA 1
ATOM 659 C C . CYS A 1 84 ? 1.990 -1.455 20.835 1.00 94.50 84 CYS A C 1
ATOM 661 O O . CYS A 1 84 ? 0.884 -1.996 20.871 1.00 94.50 84 CYS A O 1
ATOM 663 N N . ARG A 1 85 ? 2.789 -1.436 21.913 1.00 94.06 85 ARG A N 1
ATOM 664 C CA . ARG A 1 85 ? 2.398 -2.042 23.195 1.00 94.06 85 ARG A CA 1
ATOM 665 C C . ARG A 1 85 ? 1.175 -1.351 23.794 1.00 94.06 85 ARG A C 1
ATOM 667 O O . ARG A 1 85 ? 0.298 -2.030 24.322 1.00 94.06 85 ARG A O 1
ATOM 674 N N . ARG A 1 86 ? 1.110 -0.022 23.725 1.00 92.88 86 ARG A N 1
ATOM 675 C CA . ARG A 1 86 ? -0.027 0.751 24.228 1.00 92.88 86 ARG A CA 1
ATOM 676 C C . ARG A 1 86 ? -1.305 0.432 23.458 1.00 92.88 86 ARG A C 1
ATOM 678 O O . ARG A 1 86 ? -2.305 0.143 24.105 1.00 92.88 86 ARG A O 1
ATOM 685 N N . LEU A 1 87 ? -1.251 0.400 22.125 1.00 94.50 87 LEU A N 1
ATOM 686 C CA . LEU A 1 87 ? -2.373 0.013 21.262 1.00 94.50 87 LEU A CA 1
ATOM 687 C C . LEU A 1 87 ? -2.875 -1.391 21.595 1.00 94.50 87 LEU A C 1
ATOM 689 O O . LEU A 1 87 ? -4.064 -1.576 21.840 1.00 94.50 87 LEU A O 1
ATOM 693 N N . LYS A 1 88 ? -1.960 -2.360 21.708 1.00 94.12 88 LYS A N 1
ATOM 694 C CA . LYS A 1 88 ? -2.295 -3.729 22.111 1.00 94.12 88 LYS A CA 1
ATOM 695 C C . LYS A 1 88 ? -3.009 -3.766 23.466 1.00 94.12 88 LYS A C 1
ATOM 697 O O . LYS A 1 88 ? -4.013 -4.451 23.618 1.00 94.12 88 LYS A O 1
ATOM 702 N N . ASN A 1 89 ? -2.534 -2.988 24.438 1.00 94.81 89 ASN A N 1
ATOM 703 C CA . ASN A 1 89 ? -3.120 -2.923 25.778 1.00 94.81 89 ASN A CA 1
ATOM 704 C C . ASN A 1 89 ? -4.493 -2.230 25.828 1.00 94.81 89 ASN A C 1
ATOM 706 O O . ASN A 1 89 ? -5.162 -2.298 26.863 1.00 94.81 89 ASN A O 1
ATOM 710 N N . LEU A 1 90 ? -4.940 -1.573 24.750 1.00 94.06 90 LEU A N 1
ATOM 711 C CA . LEU A 1 90 ? -6.309 -1.061 24.680 1.00 94.06 90 LEU A CA 1
ATOM 712 C C . LEU A 1 90 ? -7.338 -2.192 24.634 1.00 94.06 90 LEU A C 1
ATOM 714 O O . LEU A 1 90 ? -8.466 -1.947 25.062 1.00 94.06 90 LEU A O 1
ATOM 718 N N . ASN A 1 91 ? -6.949 -3.395 24.181 1.00 92.75 91 ASN A N 1
ATOM 719 C CA . ASN A 1 91 ? -7.819 -4.568 24.045 1.00 92.75 91 ASN A CA 1
ATOM 720 C C . ASN A 1 91 ? -9.147 -4.209 23.360 1.00 92.75 91 ASN A C 1
ATOM 722 O O . ASN A 1 91 ? -10.231 -4.467 23.885 1.00 92.75 91 ASN A O 1
ATOM 726 N N . LEU A 1 92 ? -9.046 -3.527 22.217 1.00 94.88 92 LEU A N 1
ATOM 727 C CA . LEU A 1 92 ? -10.211 -3.121 21.441 1.00 94.88 92 LEU A CA 1
ATOM 728 C C . LEU A 1 92 ? -10.909 -4.360 20.864 1.00 94.88 92 LEU A C 1
ATOM 730 O O . LEU A 1 92 ? -10.231 -5.312 20.486 1.00 94.88 92 LEU A O 1
ATOM 734 N N . PRO A 1 93 ? -12.245 -4.344 20.737 1.00 93.31 93 PRO A N 1
ATOM 735 C CA . PRO A 1 93 ? -12.981 -5.426 20.086 1.00 93.31 93 PRO A CA 1
ATOM 736 C C . PRO A 1 93 ? -12.818 -5.427 18.553 1.00 93.31 93 PRO A C 1
ATOM 738 O O . PRO A 1 93 ? -13.363 -6.299 17.892 1.00 93.31 93 PRO A O 1
ATOM 741 N N . ALA A 1 94 ? -12.118 -4.445 17.983 1.00 95.81 94 ALA A N 1
ATOM 742 C CA . ALA A 1 94 ? -11.957 -4.241 16.546 1.00 95.81 94 ALA A CA 1
ATOM 743 C C . ALA A 1 94 ? -10.646 -4.826 16.008 1.00 95.81 94 ALA A C 1
ATOM 745 O O . ALA A 1 94 ? -9.664 -4.947 16.740 1.00 95.81 94 ALA A O 1
ATOM 746 N N . GLN A 1 95 ? -10.614 -5.097 14.701 1.00 95.12 95 GLN A N 1
ATOM 747 C CA . GLN A 1 95 ? -9.400 -5.510 14.005 1.00 95.12 95 GLN A CA 1
ATOM 748 C C . GLN A 1 95 ? -8.395 -4.361 13.958 1.00 95.12 95 GLN A C 1
ATOM 750 O O . GLN A 1 95 ? -8.709 -3.246 13.540 1.00 95.12 95 GLN A O 1
ATOM 755 N N . THR A 1 96 ? -7.163 -4.631 14.355 1.00 95.69 96 THR A N 1
ATOM 756 C CA . THR A 1 96 ? -6.076 -3.655 14.333 1.00 95.69 96 THR A CA 1
ATOM 757 C C . THR A 1 96 ? -5.250 -3.804 13.060 1.00 95.69 96 THR A C 1
ATOM 759 O O . THR A 1 96 ? -4.754 -4.880 12.733 1.00 95.69 96 THR A O 1
ATOM 762 N N . VAL A 1 97 ? -5.085 -2.712 12.319 1.00 94.88 97 VAL A N 1
ATOM 763 C CA . VAL A 1 97 ? -4.368 -2.675 11.043 1.00 94.88 97 VAL A CA 1
ATOM 764 C C . VAL A 1 97 ? -3.218 -1.685 11.146 1.00 94.88 97 VAL A C 1
ATOM 766 O O . VAL A 1 97 ? -3.433 -0.510 11.438 1.00 94.88 97 VAL A O 1
ATOM 769 N N . ALA A 1 98 ? -1.996 -2.143 10.884 1.00 93.94 98 ALA A N 1
ATOM 770 C CA . ALA A 1 98 ? -0.848 -1.254 10.732 1.00 93.94 98 ALA A CA 1
ATOM 771 C C . ALA A 1 98 ? -0.817 -0.701 9.303 1.00 93.94 98 ALA A C 1
ATOM 773 O O . ALA A 1 98 ? -0.658 -1.467 8.360 1.00 93.94 98 ALA A O 1
ATOM 774 N N . LEU A 1 99 ? -0.949 0.608 9.118 1.00 92.00 99 LEU A N 1
ATOM 775 C CA . LEU A 1 99 ? -0.743 1.253 7.822 1.00 92.00 99 LEU A CA 1
ATOM 776 C C . LEU A 1 99 ? 0.685 1.799 7.760 1.00 92.00 99 LEU A C 1
ATOM 778 O O . LEU A 1 99 ? 1.092 2.564 8.631 1.00 92.00 99 LEU A O 1
ATOM 782 N N . CYS A 1 100 ? 1.454 1.387 6.756 1.00 87.75 100 CYS A N 1
ATOM 783 C CA . CYS A 1 100 ? 2.845 1.797 6.585 1.00 87.75 100 CYS A CA 1
ATOM 784 C C . CYS A 1 100 ? 3.163 1.974 5.098 1.00 87.75 100 CYS A C 1
ATOM 786 O O . CYS A 1 100 ? 2.777 1.157 4.272 1.00 87.75 100 CYS A O 1
ATOM 788 N N . SER A 1 101 ? 3.903 3.022 4.748 1.00 83.94 101 SER A N 1
ATOM 789 C CA . SER A 1 101 ? 4.502 3.171 3.425 1.00 83.94 101 SER A CA 1
ATOM 790 C C . SER A 1 101 ? 5.897 2.552 3.448 1.00 83.94 101 SER A C 1
ATOM 792 O O . SER A 1 101 ? 6.742 3.022 4.214 1.00 83.94 101 SER A O 1
ATOM 794 N N . PRO A 1 102 ? 6.198 1.544 2.612 1.00 78.56 102 PRO A N 1
ATOM 795 C CA . PRO A 1 102 ? 7.551 1.005 2.510 1.00 78.56 102 PRO A CA 1
ATOM 796 C C . PRO A 1 102 ? 8.524 1.984 1.845 1.00 78.56 102 PRO A C 1
ATOM 798 O O . PRO A 1 102 ? 9.739 1.845 1.968 1.00 78.56 102 PRO A O 1
ATOM 801 N N . ARG A 1 103 ? 8.008 2.975 1.113 1.00 81.56 103 ARG A N 1
ATOM 802 C CA . ARG A 1 103 ? 8.799 3.970 0.390 1.00 81.56 103 ARG A CA 1
ATOM 803 C C . ARG A 1 103 ? 8.601 5.349 1.010 1.00 81.56 103 ARG A C 1
ATOM 805 O O . ARG A 1 103 ? 7.470 5.790 1.205 1.00 81.56 103 ARG A O 1
ATOM 812 N N . ARG A 1 104 ? 9.701 6.071 1.221 1.00 78.94 104 ARG A N 1
ATOM 813 C CA . ARG A 1 104 ? 9.646 7.482 1.625 1.00 78.94 104 ARG A CA 1
ATOM 814 C C . ARG A 1 104 ? 9.190 8.382 0.478 1.00 78.94 104 ARG A C 1
ATOM 816 O O . ARG A 1 104 ? 9.655 8.209 -0.653 1.00 78.94 104 ARG A O 1
ATOM 823 N N . ARG A 1 105 ? 8.347 9.380 0.751 1.00 76.94 105 ARG A N 1
ATOM 824 C CA . ARG A 1 105 ? 7.807 10.305 -0.267 1.00 76.94 105 ARG A CA 1
ATOM 825 C C . ARG A 1 105 ? 8.887 11.144 -0.940 1.00 76.94 105 ARG A C 1
ATOM 827 O O . ARG A 1 105 ? 8.743 11.513 -2.102 1.00 76.94 105 ARG A O 1
ATOM 834 N N . GLU A 1 106 ? 9.970 11.427 -0.224 1.00 77.12 106 GLU A N 1
ATOM 835 C CA . GLU A 1 106 ? 11.117 12.187 -0.731 1.00 77.12 106 GLU A CA 1
ATOM 836 C C . GLU A 1 106 ? 11.928 11.435 -1.797 1.00 77.12 106 GLU A C 1
ATOM 838 O O . GLU A 1 106 ? 12.631 12.069 -2.583 1.00 77.12 106 GLU A O 1
ATOM 843 N N . LEU A 1 107 ? 11.809 10.102 -1.868 1.00 77.62 107 LEU A N 1
ATOM 844 C CA . LEU A 1 107 ? 12.526 9.308 -2.860 1.00 77.62 107 LEU A CA 1
ATOM 845 C C . LEU A 1 107 ? 11.968 9.566 -4.255 1.00 77.62 107 LEU A C 1
ATOM 847 O O . LEU A 1 107 ? 10.776 9.407 -4.532 1.00 77.62 107 LEU A O 1
ATOM 851 N N . THR A 1 108 ? 12.863 9.865 -5.181 1.00 77.19 108 THR A N 1
ATOM 852 C CA . THR A 1 108 ? 12.594 10.122 -6.593 1.00 77.19 108 THR A CA 1
ATOM 853 C C . THR A 1 108 ? 13.327 9.112 -7.471 1.00 77.19 108 THR A C 1
ATOM 855 O O . THR A 1 108 ? 14.177 8.355 -7.012 1.00 77.19 108 THR A O 1
ATOM 858 N N . GLY A 1 109 ? 13.066 9.119 -8.782 1.00 75.25 109 GLY A N 1
ATOM 859 C CA . GLY A 1 109 ? 13.819 8.274 -9.719 1.00 75.25 109 GLY A CA 1
ATOM 860 C C . GLY A 1 109 ? 15.333 8.546 -9.746 1.00 75.25 109 GLY A C 1
ATOM 861 O O . GLY A 1 109 ? 16.083 7.727 -10.261 1.00 75.25 109 GLY A O 1
ATOM 862 N N . LYS A 1 110 ? 15.805 9.679 -9.199 1.00 78.12 110 LYS A N 1
ATOM 863 C CA . LYS A 1 110 ? 17.240 10.001 -9.113 1.00 78.12 110 LYS A CA 1
ATOM 864 C C . LYS A 1 110 ? 17.967 9.135 -8.087 1.00 78.12 110 LYS A C 1
ATOM 866 O O . LYS A 1 110 ? 19.151 8.869 -8.265 1.00 78.12 110 LYS A O 1
ATOM 871 N N . ASP A 1 111 ? 17.264 8.707 -7.046 1.00 83.56 111 ASP A N 1
ATOM 872 C CA . ASP A 1 111 ? 17.840 7.966 -5.923 1.00 83.56 111 ASP A CA 1
ATOM 873 C C . ASP A 1 111 ? 18.162 6.514 -6.308 1.00 83.56 111 ASP A C 1
ATOM 875 O O . ASP A 1 111 ? 19.062 5.899 -5.747 1.00 83.56 111 ASP A O 1
ATOM 879 N N . PHE A 1 112 ? 17.509 6.011 -7.360 1.00 85.56 112 PHE A N 1
ATOM 880 C CA . PHE A 1 112 ? 17.711 4.670 -7.912 1.00 85.56 112 PHE A CA 1
ATOM 881 C C . PHE A 1 112 ? 18.827 4.589 -8.964 1.00 85.56 112 PHE A C 1
ATOM 883 O O . PHE A 1 112 ? 19.091 3.510 -9.479 1.00 85.56 112 PHE A O 1
ATOM 890 N N . LYS A 1 113 ? 19.507 5.698 -9.294 1.00 80.31 113 LYS A N 1
ATOM 891 C CA . LYS A 1 113 ? 20.500 5.747 -10.390 1.00 80.31 113 LYS A CA 1
ATOM 892 C C . LYS A 1 113 ? 21.676 4.771 -10.231 1.00 80.31 113 LYS A C 1
ATOM 894 O O . LYS A 1 113 ? 22.295 4.397 -11.214 1.00 80.31 113 LYS A O 1
ATOM 899 N N . ASN A 1 114 ? 22.000 4.409 -8.988 1.00 83.56 114 ASN A N 1
ATOM 900 C CA . ASN A 1 114 ? 23.123 3.532 -8.654 1.00 83.56 114 ASN A CA 1
ATOM 901 C C . ASN A 1 114 ? 22.672 2.093 -8.344 1.00 83.56 114 ASN A C 1
ATOM 903 O O . ASN A 1 114 ? 23.507 1.275 -7.963 1.00 83.56 114 ASN A O 1
ATOM 907 N N . CYS A 1 115 ? 21.372 1.791 -8.439 1.00 85.81 115 CYS A N 1
ATOM 908 C CA . CYS A 1 115 ? 20.882 0.425 -8.291 1.00 85.81 115 CYS A CA 1
ATOM 909 C C . CYS A 1 115 ? 21.324 -0.403 -9.497 1.00 85.81 115 CYS A C 1
ATOM 911 O O . CYS A 1 115 ? 21.276 0.081 -10.628 1.00 85.81 115 CYS A O 1
ATOM 913 N N . LYS A 1 116 ? 21.747 -1.646 -9.260 1.00 89.88 116 LYS A N 1
ATOM 914 C CA . LYS A 1 116 ? 22.007 -2.586 -10.349 1.00 89.88 116 LYS A CA 1
ATOM 915 C C . LYS A 1 116 ? 20.696 -3.204 -10.812 1.00 89.88 116 LYS A C 1
ATOM 917 O O . LYS A 1 116 ? 19.814 -3.478 -9.999 1.00 89.88 116 LYS A O 1
ATOM 922 N N . ASP A 1 117 ? 20.601 -3.448 -12.110 1.00 91.19 117 ASP A N 1
ATOM 923 C CA . ASP A 1 117 ? 19.440 -4.109 -12.692 1.00 91.19 117 ASP A CA 1
ATOM 924 C C . ASP A 1 117 ? 19.233 -5.501 -12.075 1.00 91.19 117 ASP A C 1
ATOM 926 O O . ASP A 1 117 ? 20.180 -6.274 -11.921 1.00 91.19 117 ASP A O 1
ATOM 930 N N . GLY A 1 118 ? 17.992 -5.795 -11.688 1.00 90.25 118 GLY A N 1
ATOM 931 C CA . GLY A 1 118 ? 17.597 -7.037 -11.018 1.00 90.25 118 GLY A CA 1
ATOM 932 C C . GLY A 1 118 ? 17.890 -7.080 -9.515 1.00 90.25 118 GLY A C 1
ATOM 933 O O . GLY A 1 118 ? 17.421 -7.992 -8.833 1.00 90.25 118 GLY A O 1
ATOM 934 N N . GLU A 1 119 ? 18.608 -6.097 -8.962 1.00 92.56 119 GLU A N 1
ATOM 935 C CA . GLU A 1 119 ? 18.917 -6.047 -7.532 1.00 92.56 119 GLU A CA 1
ATOM 936 C C . GLU A 1 119 ? 17.697 -5.605 -6.715 1.00 92.56 119 GLU A C 1
ATOM 938 O O . GLU A 1 119 ? 16.977 -4.665 -7.076 1.00 92.56 119 GLU A O 1
ATOM 943 N N . VAL A 1 120 ? 17.486 -6.268 -5.575 1.00 92.75 120 VAL A N 1
ATOM 944 C CA . VAL A 1 120 ? 16.510 -5.836 -4.573 1.00 92.75 120 VAL A CA 1
ATOM 945 C C . VAL A 1 120 ? 17.037 -4.586 -3.878 1.00 92.75 120 VAL A C 1
ATOM 947 O O . VAL A 1 120 ? 18.079 -4.607 -3.227 1.00 92.75 120 VAL A O 1
ATOM 950 N N . THR A 1 121 ? 16.309 -3.483 -4.004 1.00 90.88 121 THR A N 1
ATOM 951 C CA . THR A 1 121 ? 16.717 -2.212 -3.404 1.00 90.88 121 THR A CA 1
ATOM 952 C C . THR A 1 121 ? 16.456 -2.162 -1.902 1.00 90.88 121 THR A C 1
ATOM 954 O O . THR A 1 121 ? 15.400 -2.573 -1.428 1.00 90.88 121 THR A O 1
ATOM 957 N N . ASN A 1 122 ? 17.373 -1.534 -1.164 1.00 90.31 122 ASN A N 1
ATOM 958 C CA . ASN A 1 122 ? 17.167 -1.164 0.240 1.00 90.31 122 ASN A CA 1
ATOM 959 C C . ASN A 1 122 ? 16.464 0.199 0.402 1.00 90.31 122 ASN A C 1
ATOM 961 O O . ASN A 1 122 ? 16.241 0.647 1.524 1.00 90.31 122 ASN A O 1
ATOM 965 N N . LEU A 1 123 ? 16.141 0.887 -0.702 1.00 87.44 123 LEU A N 1
ATOM 966 C CA . LEU A 1 123 ? 15.436 2.177 -0.680 1.00 87.44 123 LEU A CA 1
ATOM 967 C C . LEU A 1 123 ? 13.934 2.032 -0.390 1.00 87.44 123 LEU A C 1
ATOM 969 O O . LEU A 1 123 ? 13.275 3.020 -0.074 1.00 87.44 123 LEU A O 1
ATOM 973 N N . ILE A 1 124 ? 13.386 0.823 -0.526 1.00 88.12 124 ILE A N 1
ATOM 974 C CA . ILE A 1 124 ? 11.983 0.510 -0.257 1.00 88.12 124 ILE A CA 1
ATOM 975 C C . ILE A 1 124 ? 11.956 -0.634 0.762 1.00 88.12 124 ILE A C 1
ATOM 977 O O . ILE A 1 124 ? 12.339 -1.755 0.441 1.00 88.12 124 ILE A O 1
ATOM 981 N N . ASP A 1 125 ? 11.526 -0.344 1.991 1.00 86.88 125 ASP A N 1
ATOM 982 C CA . ASP A 1 125 ? 11.535 -1.275 3.124 1.00 86.88 125 ASP A CA 1
ATOM 983 C C . ASP A 1 125 ? 10.142 -1.884 3.341 1.00 86.88 125 ASP A C 1
ATOM 985 O O . ASP A 1 125 ? 9.270 -1.312 4.001 1.00 86.88 125 ASP A O 1
ATOM 989 N N . ASN A 1 126 ? 9.940 -3.088 2.803 1.00 88.25 126 ASN A N 1
ATOM 990 C CA . ASN A 1 126 ? 8.676 -3.809 2.925 1.00 88.25 126 ASN A CA 1
ATOM 991 C C . ASN A 1 126 ? 8.601 -4.754 4.136 1.00 88.25 126 ASN A C 1
ATOM 993 O O . ASN A 1 126 ? 7.661 -5.544 4.254 1.00 88.25 126 ASN A O 1
ATOM 997 N N . THR A 1 127 ? 9.563 -4.679 5.064 1.00 89.69 127 THR A N 1
ATOM 998 C CA . THR A 1 127 ? 9.657 -5.602 6.213 1.00 89.69 127 THR A CA 1
ATOM 999 C C . THR A 1 127 ? 8.450 -5.539 7.146 1.00 89.69 127 THR A C 1
ATOM 1001 O O . THR A 1 127 ? 8.177 -6.495 7.870 1.00 89.69 127 THR A O 1
ATOM 1004 N N . HIS A 1 128 ? 7.689 -4.443 7.118 1.00 88.31 128 HIS A N 1
ATOM 1005 C CA . HIS A 1 128 ? 6.473 -4.268 7.906 1.00 88.31 128 HIS A CA 1
ATOM 1006 C C . HIS A 1 128 ? 5.446 -5.386 7.650 1.00 88.31 128 HIS A C 1
ATOM 1008 O O . HIS A 1 128 ? 4.812 -5.860 8.595 1.00 88.31 128 HIS A O 1
ATOM 1014 N N . LEU A 1 129 ? 5.367 -5.892 6.414 1.00 89.50 129 LEU A N 1
ATOM 1015 C CA . LEU A 1 129 ? 4.506 -7.017 6.069 1.00 89.50 129 LEU A CA 1
ATOM 1016 C C . LEU A 1 129 ? 4.928 -8.327 6.772 1.00 89.50 129 LEU A C 1
ATOM 1018 O O . LEU A 1 129 ? 4.106 -9.214 6.970 1.00 89.50 129 LEU A O 1
ATOM 1022 N N . ASP A 1 130 ? 6.188 -8.481 7.179 1.00 90.25 130 ASP A N 1
ATOM 1023 C CA . ASP A 1 130 ? 6.662 -9.695 7.863 1.00 90.25 130 ASP A CA 1
ATOM 1024 C C . ASP A 1 130 ? 6.527 -9.604 9.384 1.00 90.25 130 ASP A C 1
ATOM 1026 O O . ASP A 1 130 ? 6.436 -10.625 10.067 1.00 90.25 130 ASP A O 1
ATOM 1030 N N . VAL A 1 131 ? 6.515 -8.386 9.933 1.00 91.50 131 VAL A N 1
ATOM 1031 C CA . VAL A 1 131 ? 6.648 -8.180 11.382 1.00 91.50 131 VAL A CA 1
ATOM 1032 C C . VAL A 1 131 ? 5.386 -7.677 12.070 1.00 91.50 131 VAL A C 1
ATOM 1034 O O . VAL A 1 131 ? 5.327 -7.767 13.292 1.00 91.50 131 VAL A O 1
ATOM 1037 N N . TYR A 1 132 ? 4.379 -7.170 11.3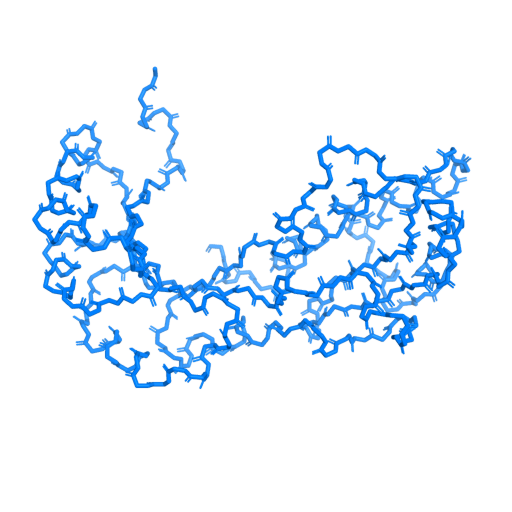51 1.00 92.88 132 TYR A N 1
ATOM 1038 C CA . TYR A 1 132 ? 3.214 -6.502 11.959 1.00 92.88 132 TYR A CA 1
ATOM 1039 C C . TYR A 1 132 ? 2.528 -7.328 13.065 1.00 92.88 132 TYR A C 1
ATOM 1041 O O . TYR A 1 132 ? 2.235 -6.798 14.139 1.00 92.88 132 TYR A O 1
ATOM 1049 N N . ARG A 1 133 ? 2.376 -8.647 12.870 1.00 93.06 133 ARG A N 1
ATOM 1050 C CA . ARG A 1 133 ? 1.792 -9.552 13.878 1.00 93.06 133 ARG A CA 1
ATOM 1051 C C . ARG A 1 133 ? 2.597 -9.589 15.177 1.00 93.06 133 ARG A C 1
ATOM 1053 O O . ARG A 1 133 ? 2.016 -9.627 16.259 1.00 93.06 133 ARG A O 1
ATOM 1060 N N . ASN A 1 134 ? 3.927 -9.509 15.095 1.00 93.94 134 ASN A N 1
ATOM 1061 C CA . ASN A 1 134 ? 4.804 -9.480 16.273 1.00 93.94 134 ASN A CA 1
ATOM 1062 C C . ASN A 1 134 ? 4.589 -8.213 17.115 1.00 93.94 134 ASN A C 1
ATOM 1064 O O . ASN A 1 134 ? 4.855 -8.216 18.316 1.00 93.94 134 ASN A O 1
ATOM 1068 N N . TYR A 1 135 ? 4.071 -7.150 16.496 1.00 93.88 135 TYR A N 1
ATOM 1069 C CA . TYR A 1 135 ? 3.719 -5.892 17.149 1.00 93.88 135 TYR A CA 1
ATOM 1070 C C . TYR A 1 135 ? 2.250 -5.821 17.591 1.00 93.88 135 TYR A C 1
ATOM 1072 O O . TYR A 1 135 ? 1.842 -4.816 18.166 1.00 93.88 135 TYR A O 1
ATOM 1080 N N . GLY A 1 136 ? 1.486 -6.907 17.422 1.00 93.44 136 GLY A N 1
ATOM 1081 C CA . GLY A 1 136 ? 0.116 -7.026 17.918 1.00 93.44 136 GLY A CA 1
ATOM 1082 C C . GLY A 1 136 ? -0.961 -6.523 16.963 1.00 93.44 136 GLY A C 1
ATOM 1083 O O . GLY A 1 136 ? -2.051 -6.232 17.437 1.00 93.44 136 GLY A O 1
ATOM 1084 N N . PHE A 1 137 ? -0.658 -6.419 15.666 1.00 94.81 137 PHE A N 1
ATOM 1085 C CA . PHE A 1 137 ? -1.632 -6.060 14.636 1.00 94.81 137 PHE A CA 1
ATOM 1086 C C . PHE A 1 137 ? -2.228 -7.303 13.963 1.00 94.81 137 PHE A C 1
ATOM 1088 O O . PHE A 1 137 ? -1.506 -8.257 13.657 1.00 94.81 137 PHE A O 1
ATOM 1095 N N . ASP A 1 138 ? -3.531 -7.265 13.689 1.00 93.56 138 ASP A N 1
ATOM 1096 C CA . ASP A 1 138 ? -4.280 -8.330 13.007 1.00 93.56 138 ASP A CA 1
ATOM 1097 C C . ASP A 1 138 ? -4.086 -8.285 11.487 1.00 93.56 138 ASP A C 1
ATOM 1099 O O . ASP A 1 138 ? -4.012 -9.322 10.822 1.00 93.56 138 ASP A O 1
ATOM 1103 N N . GLY A 1 139 ? -3.934 -7.074 10.949 1.00 91.12 139 GLY A N 1
ATOM 1104 C CA . GLY A 1 139 ? -3.698 -6.804 9.537 1.00 91.12 139 GLY A CA 1
ATOM 1105 C C . GLY A 1 139 ? -2.634 -5.736 9.308 1.00 91.12 139 GLY A C 1
ATOM 1106 O O . GLY A 1 139 ? -2.136 -5.086 10.230 1.00 91.12 139 GLY A O 1
ATOM 1107 N N . VAL A 1 140 ? -2.292 -5.538 8.042 1.00 90.38 140 VAL A N 1
ATOM 1108 C CA . VAL A 1 140 ? -1.341 -4.516 7.616 1.00 90.38 140 VAL A CA 1
ATOM 1109 C C . VAL A 1 140 ? -1.742 -3.995 6.241 1.00 90.38 140 VAL A C 1
ATOM 1111 O O . VAL A 1 140 ? -2.234 -4.748 5.403 1.00 90.38 140 VAL A O 1
ATOM 1114 N N . GLY A 1 141 ? -1.570 -2.698 6.036 1.00 86.44 141 GLY A N 1
ATOM 1115 C CA . GLY A 1 141 ? -1.856 -2.010 4.792 1.00 86.44 141 GLY A CA 1
ATOM 1116 C C . GLY A 1 141 ? -0.651 -1.211 4.320 1.00 86.44 141 GLY A C 1
ATOM 1117 O O . GLY A 1 141 ? 0.178 -0.768 5.115 1.00 86.44 141 GLY A O 1
ATOM 1118 N N . ASP A 1 142 ? -0.616 -0.995 3.014 1.00 80.50 142 ASP A N 1
ATOM 1119 C CA . ASP A 1 142 ? 0.316 -0.112 2.327 1.00 80.50 142 ASP A CA 1
ATOM 1120 C C . ASP A 1 142 ? -0.505 0.953 1.593 1.00 80.50 142 ASP A C 1
ATOM 1122 O O . ASP A 1 142 ? -1.616 0.697 1.126 1.00 80.50 142 ASP A O 1
ATOM 1126 N N . TYR A 1 143 ? 0.058 2.146 1.451 1.00 73.25 143 TYR A N 1
ATOM 1127 C CA . TYR A 1 143 ? -0.453 3.217 0.599 1.00 73.25 143 TYR A CA 1
ATOM 1128 C C . TYR A 1 143 ? -0.518 2.842 -0.893 1.00 73.25 143 TYR A C 1
ATOM 1130 O O . TYR A 1 143 ? -0.970 3.639 -1.713 1.00 73.25 143 TYR A O 1
ATOM 1138 N N . GLY A 1 144 ? -0.021 1.658 -1.271 1.00 64.56 144 GLY A N 1
ATOM 1139 C CA . GLY A 1 144 ? 0.313 1.343 -2.657 1.00 64.56 144 GLY A CA 1
ATOM 1140 C C . GLY A 1 144 ? 1.434 2.266 -3.138 1.00 64.56 144 GLY A C 1
ATOM 1141 O O . GLY A 1 144 ? 1.491 2.618 -4.317 1.00 64.56 144 GLY A O 1
ATOM 1142 N N . GLY A 1 145 ? 2.276 2.709 -2.192 1.00 53.19 145 GLY A N 1
ATOM 1143 C CA . GLY A 1 145 ? 3.060 3.943 -2.195 1.00 53.19 145 GLY A CA 1
ATOM 1144 C C . GLY A 1 145 ? 4.264 3.950 -3.126 1.00 53.19 145 GLY A C 1
ATOM 1145 O O . GLY A 1 145 ? 5.337 4.422 -2.767 1.00 53.19 145 GLY A O 1
ATOM 1146 N N . LEU A 1 146 ? 4.117 3.471 -4.356 1.00 51.78 146 LEU A N 1
ATOM 1147 C CA . LEU A 1 146 ? 5.144 3.654 -5.378 1.00 51.78 146 LEU A CA 1
ATOM 1148 C C . LEU A 1 146 ? 5.033 5.024 -6.050 1.00 51.78 146 LEU A C 1
ATOM 1150 O O . LEU A 1 146 ? 5.916 5.384 -6.835 1.00 51.78 146 LEU A O 1
ATOM 1154 N N . ARG A 1 147 ? 3.977 5.805 -5.754 1.00 51.44 147 ARG A N 1
ATOM 1155 C CA . ARG A 1 147 ? 3.709 7.039 -6.491 1.00 51.44 147 ARG A CA 1
ATOM 1156 C C . ARG A 1 147 ? 2.611 7.941 -5.896 1.00 51.44 147 ARG A C 1
ATOM 1158 O O . ARG A 1 147 ? 1.654 8.255 -6.594 1.00 51.44 147 ARG A O 1
ATOM 1165 N N . ASP A 1 148 ? 2.769 8.445 -4.672 1.00 39.00 148 ASP A N 1
ATOM 1166 C CA . ASP A 1 148 ? 1.854 9.468 -4.102 1.00 39.00 148 ASP A CA 1
ATOM 1167 C C . ASP A 1 148 ? 1.733 10.753 -4.961 1.00 39.00 148 ASP A C 1
ATOM 1169 O O . ASP A 1 148 ? 0.886 11.596 -4.703 1.00 39.00 148 ASP A O 1
ATOM 1173 N N . ASN A 1 149 ? 2.524 10.884 -6.032 1.00 41.34 149 ASN A N 1
ATOM 1174 C CA . ASN A 1 149 ? 2.230 11.764 -7.158 1.00 41.34 149 ASN A CA 1
ATOM 1175 C C . ASN A 1 149 ? 2.270 10.968 -8.468 1.00 41.34 149 ASN A C 1
ATOM 1177 O O . ASN A 1 149 ? 3.329 10.813 -9.086 1.00 41.34 149 ASN A O 1
ATOM 1181 N N . LEU A 1 150 ? 1.118 10.472 -8.927 1.00 36.66 150 LEU A N 1
ATOM 1182 C CA . LEU A 1 150 ? 0.910 10.248 -10.360 1.00 36.66 150 LEU A CA 1
ATOM 1183 C C . LEU A 1 150 ? 1.230 11.565 -11.079 1.00 36.66 150 LEU A C 1
ATOM 1185 O O . LEU A 1 150 ? 0.745 12.605 -10.652 1.00 36.66 150 LEU A O 1
ATOM 1189 N N . PRO A 1 151 ? 2.095 11.584 -12.118 1.00 40.31 151 PRO A N 1
ATOM 1190 C CA . PRO A 1 151 ? 2.017 12.731 -12.992 1.00 40.31 151 PRO A CA 1
ATOM 1191 C C . PRO A 1 151 ? 0.620 12.860 -13.561 1.00 40.31 151 PRO A C 1
ATOM 1193 O O . PRO A 1 151 ? 0.194 12.025 -14.354 1.00 40.31 151 PRO A O 1
ATOM 1196 N N . ASP A 1 152 ? -0.034 13.953 -13.193 1.00 37.75 152 ASP A N 1
ATOM 1197 C CA . ASP A 1 152 ? -1.283 14.411 -13.796 1.00 37.75 152 ASP A CA 1
ATOM 1198 C C . ASP A 1 152 ? -1.059 14.908 -15.240 1.00 37.75 152 ASP A C 1
ATOM 1200 O O . ASP A 1 152 ? -2.007 15.247 -15.949 1.00 37.75 152 ASP A O 1
ATOM 1204 N N . ARG A 1 153 ? 0.208 14.969 -15.696 1.00 38.56 153 ARG A N 1
ATOM 1205 C CA . ARG A 1 153 ? 0.639 15.309 -17.063 1.00 38.56 153 ARG A CA 1
ATOM 1206 C C . ARG A 1 153 ? 1.889 14.526 -17.472 1.00 38.56 153 ARG A C 1
ATOM 1208 O O . ARG A 1 153 ? 2.782 14.299 -16.659 1.00 38.56 153 ARG A O 1
ATOM 1215 N N . GLY A 1 154 ? 1.970 14.144 -18.749 1.00 47.62 154 GLY A N 1
ATOM 1216 C CA . GLY A 1 154 ? 3.116 13.434 -19.319 1.00 47.62 154 GLY A CA 1
ATOM 1217 C C . GLY A 1 154 ? 4.405 14.247 -19.203 1.00 47.62 154 GLY A C 1
ATOM 1218 O O . GLY A 1 154 ? 4.574 15.261 -19.876 1.00 47.62 154 GLY A O 1
ATOM 1219 N N . ALA A 1 155 ? 5.318 13.808 -18.341 1.00 55.66 155 ALA A N 1
ATOM 1220 C CA . ALA A 1 155 ? 6.692 14.279 -18.377 1.00 55.66 155 ALA A CA 1
ATOM 1221 C C . ALA A 1 155 ? 7.381 13.655 -19.600 1.00 55.66 155 ALA A C 1
ATOM 1223 O O . ALA A 1 155 ? 7.354 12.439 -19.768 1.00 55.66 155 ALA A O 1
ATOM 1224 N N . ASN A 1 156 ? 8.006 14.478 -20.444 1.00 59.44 156 ASN A N 1
ATOM 1225 C CA . ASN A 1 156 ? 8.777 14.002 -21.603 1.00 59.44 156 ASN A CA 1
ATOM 1226 C C . ASN A 1 156 ? 10.247 13.719 -21.261 1.00 59.44 156 ASN A C 1
ATOM 1228 O O . ASN A 1 156 ? 10.992 13.243 -22.110 1.00 59.44 156 ASN A O 1
ATOM 1232 N N . LYS A 1 157 ? 10.669 14.024 -20.030 1.00 69.06 157 LYS A N 1
ATOM 1233 C CA . LYS A 1 157 ? 12.019 13.776 -19.529 1.00 69.06 157 LYS A CA 1
ATOM 1234 C C . LYS A 1 157 ? 11.969 13.070 -18.184 1.00 69.06 157 LYS A C 1
ATOM 1236 O O . LYS A 1 157 ? 11.081 13.332 -17.371 1.00 69.06 157 LYS A O 1
ATOM 1241 N N . GLY A 1 158 ? 12.926 12.186 -17.954 1.00 75.06 158 GLY A N 1
ATOM 1242 C CA . GLY A 1 158 ? 12.953 11.326 -16.780 1.00 75.06 158 GLY A CA 1
ATOM 1243 C C . GLY A 1 158 ? 13.778 10.078 -17.038 1.00 75.06 158 GLY A C 1
ATOM 1244 O O . GLY A 1 158 ? 13.889 9.631 -18.170 1.00 75.06 158 GLY A O 1
ATOM 1245 N N . ARG A 1 159 ? 14.339 9.503 -15.977 1.00 83.94 159 ARG A N 1
ATOM 1246 C CA . ARG A 1 159 ? 14.955 8.176 -16.062 1.00 83.94 159 ARG A CA 1
ATOM 1247 C C . ARG A 1 159 ? 13.858 7.141 -16.257 1.00 83.94 159 ARG A C 1
ATOM 1249 O O . ARG A 1 159 ? 12.855 7.187 -15.539 1.00 83.94 159 ARG A O 1
ATOM 1256 N N . ALA A 1 160 ? 14.057 6.210 -17.178 1.00 88.81 160 ALA A N 1
ATOM 1257 C CA . ALA A 1 160 ? 13.217 5.028 -17.245 1.00 88.81 160 ALA A CA 1
ATOM 1258 C C . ALA A 1 160 ? 13.587 4.110 -16.073 1.00 88.81 160 ALA A C 1
ATOM 1260 O O . ALA A 1 160 ? 14.729 3.674 -15.952 1.00 88.81 160 ALA A O 1
ATOM 1261 N N . LEU A 1 161 ? 12.628 3.890 -15.178 1.00 87.88 161 LEU A N 1
ATOM 1262 C CA . LEU A 1 161 ? 12.793 3.140 -13.938 1.00 87.88 161 LEU A CA 1
ATOM 1263 C C . LEU A 1 161 ? 11.627 2.167 -13.798 1.00 87.88 161 LEU A C 1
ATOM 1265 O O . LEU A 1 161 ? 10.480 2.597 -13.656 1.00 87.88 161 LEU A O 1
ATOM 1269 N N . ALA A 1 162 ? 11.927 0.875 -13.817 1.00 90.06 162 ALA A N 1
ATOM 1270 C CA . ALA A 1 162 ? 10.993 -0.175 -13.455 1.00 90.06 162 ALA A CA 1
ATOM 1271 C C . ALA A 1 162 ? 11.268 -0.640 -12.025 1.00 90.06 162 ALA A C 1
ATOM 1273 O O . ALA A 1 162 ? 12.413 -0.866 -11.635 1.00 90.06 162 ALA A O 1
ATOM 1274 N N . ILE A 1 163 ? 10.193 -0.787 -11.255 1.00 90.50 163 ILE A N 1
ATOM 1275 C CA . ILE A 1 163 ? 10.223 -1.311 -9.893 1.00 90.50 163 ILE A CA 1
ATOM 1276 C C . ILE A 1 163 ? 9.276 -2.503 -9.859 1.00 90.50 163 ILE A C 1
ATOM 1278 O O . ILE A 1 163 ? 8.075 -2.340 -10.090 1.00 90.50 163 ILE A O 1
ATOM 1282 N N . MET A 1 164 ? 9.807 -3.690 -9.589 1.00 91.44 164 MET A N 1
ATOM 1283 C CA . MET A 1 164 ? 9.050 -4.937 -9.612 1.00 91.44 164 MET A CA 1
ATOM 1284 C C . MET A 1 164 ? 9.138 -5.641 -8.268 1.00 91.44 164 MET A C 1
ATOM 1286 O O . MET A 1 164 ? 10.210 -6.061 -7.848 1.00 91.44 164 MET A O 1
ATOM 1290 N N . TYR A 1 165 ? 7.997 -5.784 -7.596 1.00 91.19 165 TYR A N 1
ATOM 1291 C CA . TYR A 1 165 ? 7.938 -6.535 -6.347 1.00 91.19 165 TYR A CA 1
ATOM 1292 C C . TYR A 1 165 ? 8.167 -8.029 -6.596 1.00 91.19 165 TYR A C 1
ATOM 1294 O O . TYR A 1 165 ? 7.615 -8.604 -7.538 1.00 91.19 165 TYR A O 1
ATOM 1302 N N . ASP A 1 166 ? 8.963 -8.652 -5.742 1.00 90.69 166 ASP A N 1
ATOM 1303 C CA . ASP A 1 166 ? 9.160 -10.090 -5.659 1.00 90.69 166 ASP A CA 1
ATOM 1304 C C . ASP A 1 166 ? 8.665 -10.569 -4.291 1.00 90.69 166 ASP A C 1
ATOM 1306 O O . ASP A 1 166 ? 9.267 -10.294 -3.245 1.00 90.69 166 ASP A O 1
ATOM 1310 N N . GLY A 1 167 ? 7.539 -11.286 -4.309 1.00 88.94 167 GLY A N 1
ATOM 1311 C CA . GLY A 1 167 ? 6.896 -11.783 -3.103 1.00 88.94 167 GLY A CA 1
ATOM 1312 C C . GLY A 1 167 ? 7.693 -12.869 -2.380 1.00 88.94 167 GLY A C 1
ATOM 1313 O O . GLY A 1 167 ? 7.500 -13.033 -1.176 1.00 88.94 167 GLY A O 1
ATOM 1314 N N . LYS A 1 168 ? 8.626 -13.566 -3.053 1.00 87.94 168 LYS A N 1
ATOM 1315 C CA . LYS A 1 168 ? 9.466 -14.606 -2.425 1.00 87.94 168 LYS A CA 1
ATOM 1316 C C . LYS A 1 168 ? 10.456 -14.014 -1.427 1.00 87.94 168 LYS A C 1
ATOM 1318 O O . LYS A 1 168 ? 10.731 -14.627 -0.400 1.00 87.94 168 LYS A O 1
ATOM 1323 N N . VAL A 1 169 ? 10.985 -12.833 -1.738 1.00 90.56 169 VAL A N 1
ATOM 1324 C CA . VAL A 1 169 ? 12.002 -12.138 -0.928 1.00 90.56 169 VAL A CA 1
ATOM 1325 C C . VAL A 1 169 ? 11.453 -10.906 -0.211 1.00 90.56 169 VAL A C 1
ATOM 1327 O O . VAL A 1 169 ? 12.203 -10.216 0.471 1.00 90.56 169 VAL A O 1
ATOM 1330 N N . ASN A 1 170 ? 10.156 -10.619 -0.363 1.00 90.31 170 ASN A N 1
ATOM 1331 C CA . ASN A 1 170 ? 9.512 -9.409 0.142 1.00 90.31 170 ASN A CA 1
ATOM 1332 C C . ASN A 1 170 ? 10.242 -8.111 -0.252 1.00 90.31 170 ASN A C 1
ATOM 1334 O O . ASN A 1 170 ? 10.431 -7.209 0.565 1.00 90.31 170 ASN A O 1
ATOM 1338 N N . GLY A 1 171 ? 10.676 -8.019 -1.505 1.00 91.56 171 GLY A N 1
ATOM 1339 C CA . GLY A 1 171 ? 11.568 -6.953 -1.948 1.00 91.56 171 GLY A CA 1
ATOM 1340 C C . GLY A 1 171 ? 11.177 -6.377 -3.296 1.00 91.56 171 GLY A C 1
ATOM 1341 O O . GLY A 1 171 ? 10.393 -6.962 -4.037 1.00 91.56 171 GLY A O 1
ATOM 1342 N N . PHE A 1 172 ? 11.737 -5.216 -3.624 1.00 91.69 172 PHE A N 1
ATOM 1343 C CA . PHE A 1 172 ? 11.516 -4.561 -4.908 1.00 91.69 172 PHE A CA 1
ATOM 1344 C C . PHE A 1 172 ? 12.785 -4.619 -5.753 1.00 91.69 172 PHE A C 1
ATOM 1346 O O . PHE A 1 172 ? 13.776 -3.959 -5.436 1.00 91.69 172 PHE A O 1
ATOM 1353 N N . LYS A 1 173 ? 12.740 -5.394 -6.838 1.00 93.06 173 LYS A N 1
ATOM 1354 C CA . LYS A 1 173 ? 13.775 -5.404 -7.871 1.00 93.06 173 LYS A CA 1
ATOM 1355 C C . LYS A 1 173 ? 13.711 -4.123 -8.693 1.00 93.06 173 LYS A C 1
ATOM 1357 O O . LYS A 1 173 ? 12.618 -3.656 -9.033 1.00 93.06 173 LYS A O 1
ATOM 1362 N N . ILE A 1 174 ? 14.872 -3.565 -9.010 1.00 91.81 174 ILE A N 1
ATOM 1363 C CA . ILE A 1 174 ? 15.007 -2.319 -9.766 1.00 91.81 174 ILE A CA 1
ATOM 1364 C C . ILE A 1 174 ? 15.634 -2.592 -11.124 1.00 91.81 174 ILE A C 1
ATOM 1366 O O . ILE A 1 174 ? 16.572 -3.372 -11.219 1.00 91.81 174 ILE A O 1
ATOM 1370 N N . TYR A 1 175 ? 15.131 -1.918 -12.155 1.00 92.94 175 TYR A N 1
ATOM 1371 C CA . TYR A 1 175 ? 15.769 -1.856 -13.468 1.00 92.94 175 TYR A CA 1
ATOM 1372 C C . TYR A 1 175 ? 15.755 -0.406 -13.941 1.00 92.94 175 TYR A C 1
ATOM 1374 O O . TYR A 1 175 ? 14.695 0.232 -13.949 1.00 92.94 175 TYR A O 1
ATOM 1382 N N . VAL A 1 176 ? 16.915 0.144 -14.289 1.00 89.62 176 VAL A N 1
ATOM 1383 C CA . VAL A 1 176 ? 17.068 1.580 -14.529 1.00 89.62 176 VAL A CA 1
ATOM 1384 C C . VAL A 1 176 ? 17.914 1.874 -15.760 1.00 89.62 176 VAL A C 1
ATOM 1386 O O . VAL A 1 176 ? 19.052 1.439 -15.897 1.00 89.62 176 VAL A O 1
ATOM 1389 N N . LYS A 1 177 ? 17.381 2.728 -16.636 1.00 90.31 177 LYS A N 1
ATOM 1390 C CA . LYS A 1 177 ? 18.170 3.412 -17.659 1.00 90.31 177 LYS A CA 1
ATOM 1391 C C . LYS A 1 177 ? 18.485 4.822 -17.171 1.00 90.31 177 LYS A C 1
ATOM 1393 O O . LYS A 1 177 ? 17.614 5.698 -17.175 1.00 90.31 177 LYS A O 1
ATOM 1398 N N . ASP A 1 178 ? 19.736 5.049 -16.761 1.00 86.25 178 ASP A N 1
ATOM 1399 C CA . ASP A 1 178 ? 20.235 6.368 -16.335 1.00 86.25 178 ASP A CA 1
ATOM 1400 C C . ASP A 1 178 ? 20.558 7.278 -17.531 1.00 86.25 178 ASP A C 1
ATOM 1402 O O . ASP A 1 178 ? 21.664 7.786 -17.687 1.00 86.25 178 ASP A O 1
ATOM 1406 N N . ASP A 1 179 ? 19.566 7.480 -18.393 1.00 86.94 179 ASP A N 1
ATOM 1407 C CA . ASP A 1 179 ? 19.594 8.488 -19.444 1.00 86.94 179 ASP A CA 1
ATOM 1408 C C . ASP A 1 179 ? 18.315 9.321 -19.339 1.00 86.94 179 ASP A C 1
ATOM 1410 O O . ASP A 1 179 ? 17.205 8.866 -19.623 1.00 86.94 179 ASP A O 1
ATOM 1414 N N . TYR A 1 180 ? 18.473 10.548 -18.848 1.00 82.12 180 TYR A N 1
ATOM 1415 C CA . TYR A 1 180 ? 17.351 11.442 -18.585 1.00 82.12 180 TYR A CA 1
ATOM 1416 C C . TYR A 1 180 ? 16.713 11.985 -19.871 1.00 82.12 180 TYR A C 1
ATOM 1418 O O . TYR A 1 180 ? 15.529 12.341 -19.855 1.00 82.12 180 TYR A O 1
ATOM 1426 N N . ASP A 1 181 ? 17.482 12.058 -20.960 1.00 86.44 181 ASP A N 1
ATOM 1427 C CA . ASP A 1 181 ? 17.040 12.613 -22.238 1.00 86.44 181 ASP A CA 1
ATOM 1428 C C . ASP A 1 181 ? 16.285 11.584 -23.081 1.00 86.44 181 ASP A C 1
ATOM 1430 O O . ASP A 1 181 ? 15.394 11.968 -23.841 1.00 86.44 181 ASP A O 1
ATOM 1434 N N . LEU A 1 182 ? 16.542 10.284 -22.884 1.00 86.75 182 LEU A N 1
ATOM 1435 C CA . LEU A 1 182 ? 15.697 9.229 -23.453 1.00 86.75 182 LEU A CA 1
ATOM 1436 C C . LEU A 1 182 ? 14.265 9.275 -22.915 1.00 86.75 182 LEU A C 1
ATOM 1438 O O . LEU A 1 182 ? 13.332 8.874 -23.620 1.00 86.75 182 LEU A O 1
ATOM 1442 N N . GLY A 1 183 ? 14.062 9.763 -21.688 1.00 85.44 183 GLY A N 1
ATOM 1443 C CA . GLY A 1 183 ? 12.726 9.855 -21.119 1.00 85.44 183 GLY A CA 1
ATOM 1444 C C . GLY A 1 183 ? 12.039 8.479 -21.103 1.00 85.44 183 GLY A C 1
ATOM 1445 O O . GLY A 1 183 ? 12.673 7.456 -20.827 1.00 85.44 183 GLY A O 1
ATOM 1446 N N . PRO A 1 184 ? 10.750 8.411 -21.476 1.00 85.38 184 PRO A N 1
ATOM 1447 C CA . PRO A 1 184 ? 10.037 7.143 -21.590 1.00 85.38 184 PRO A CA 1
ATOM 1448 C C . PRO A 1 184 ? 10.584 6.176 -22.660 1.00 85.38 184 PRO A C 1
ATOM 1450 O O . PRO A 1 184 ? 10.313 4.979 -22.589 1.00 85.38 184 PRO A O 1
ATOM 1453 N N . ASN A 1 185 ? 11.378 6.639 -23.634 1.00 88.12 185 ASN A N 1
ATOM 1454 C CA . ASN A 1 185 ? 11.976 5.736 -24.626 1.00 88.12 185 ASN A CA 1
ATOM 1455 C C . ASN A 1 185 ? 13.036 4.818 -24.008 1.00 88.12 185 ASN A C 1
ATOM 1457 O O . ASN A 1 185 ? 13.243 3.718 -24.513 1.00 88.12 185 ASN A O 1
ATOM 1461 N N . GLY A 1 186 ? 13.648 5.221 -22.888 1.00 89.19 186 GLY A N 1
ATOM 1462 C CA . GLY A 1 186 ? 14.612 4.389 -22.166 1.00 89.19 186 GLY A CA 1
ATOM 1463 C C . GLY A 1 186 ? 14.003 3.107 -21.590 1.00 89.19 186 GLY A C 1
ATOM 1464 O O . GLY A 1 186 ? 14.736 2.200 -21.213 1.00 89.19 186 GLY A O 1
ATOM 1465 N N . PHE A 1 187 ? 12.671 2.995 -21.539 1.00 91.06 187 PHE A N 1
ATOM 1466 C CA . PHE A 1 187 ? 12.018 1.784 -21.053 1.00 91.06 187 PHE A CA 1
ATOM 1467 C C . PHE A 1 187 ? 12.214 0.576 -21.969 1.00 91.06 187 PHE A C 1
ATOM 1469 O O . PHE A 1 187 ? 12.062 -0.539 -21.494 1.00 91.06 187 PHE A O 1
ATOM 1476 N N . TRP A 1 188 ? 12.567 0.760 -23.243 1.00 91.31 188 TRP A N 1
ATOM 1477 C CA . TRP A 1 188 ? 12.914 -0.372 -24.106 1.00 91.31 188 TRP A CA 1
ATOM 1478 C C . TRP A 1 188 ? 14.108 -1.159 -23.564 1.00 91.31 188 TRP A C 1
ATOM 1480 O O . TRP A 1 188 ? 13.991 -2.369 -23.385 1.00 91.31 188 TRP A O 1
ATOM 1490 N N . ASP A 1 189 ? 15.185 -0.457 -23.209 1.00 90.69 189 ASP A N 1
ATOM 1491 C CA . ASP A 1 189 ? 16.379 -1.051 -22.596 1.00 90.69 189 ASP A CA 1
ATOM 1492 C C . ASP A 1 189 ? 16.032 -1.698 -21.245 1.00 90.69 189 ASP A C 1
ATOM 1494 O O . ASP A 1 189 ? 16.443 -2.816 -20.943 1.00 90.69 189 ASP A O 1
ATOM 1498 N N . VAL A 1 190 ? 15.202 -1.015 -20.445 1.00 92.12 190 VAL A N 1
ATOM 1499 C CA . VAL A 1 190 ? 14.729 -1.530 -19.152 1.00 92.12 190 VAL A CA 1
ATOM 1500 C C . VAL A 1 190 ? 13.964 -2.845 -19.316 1.00 92.12 190 VAL A C 1
ATOM 1502 O O . VAL A 1 190 ? 14.173 -3.765 -18.532 1.00 92.12 190 VAL A O 1
ATOM 1505 N N . VAL A 1 191 ? 13.083 -2.959 -20.318 1.00 93.38 191 VAL A N 1
ATOM 1506 C CA . VAL A 1 191 ? 12.330 -4.198 -20.571 1.00 93.38 191 VAL A CA 1
ATOM 1507 C C . VAL A 1 191 ? 13.251 -5.322 -21.008 1.00 93.38 191 VAL A C 1
ATOM 1509 O O . VAL A 1 191 ? 13.077 -6.441 -20.539 1.00 93.38 191 VAL A O 1
ATOM 1512 N N . GLU A 1 192 ? 14.226 -5.045 -21.871 1.00 91.50 192 GLU A N 1
ATOM 1513 C CA . GLU A 1 192 ? 15.185 -6.057 -22.317 1.00 91.50 192 GLU A CA 1
ATOM 1514 C C . GLU A 1 192 ? 15.951 -6.656 -21.129 1.00 91.50 192 GLU A C 1
ATOM 1516 O O . GLU A 1 192 ? 15.970 -7.875 -20.957 1.00 91.50 192 GLU A O 1
ATOM 1521 N N . HIS A 1 193 ? 16.486 -5.808 -20.247 1.00 92.19 193 HIS A N 1
ATOM 1522 C CA . HIS A 1 193 ? 17.189 -6.262 -19.045 1.00 92.19 193 HIS A CA 1
ATOM 1523 C C . HIS A 1 193 ? 16.255 -6.976 -18.058 1.00 92.19 193 HIS A C 1
ATOM 1525 O O . HIS A 1 193 ? 16.619 -7.997 -17.476 1.00 92.19 193 HIS A O 1
ATOM 1531 N N . MET A 1 194 ? 15.032 -6.472 -17.892 1.00 92.44 194 MET A N 1
ATOM 1532 C CA . MET A 1 194 ? 14.035 -7.059 -16.999 1.00 92.44 194 MET A CA 1
ATOM 1533 C C . MET A 1 194 ? 13.580 -8.449 -17.463 1.00 92.44 194 MET A C 1
ATOM 1535 O O . MET A 1 194 ? 13.435 -9.348 -16.641 1.00 92.44 194 MET A O 1
ATOM 1539 N N . LEU A 1 195 ? 13.355 -8.647 -18.764 1.00 89.62 195 LEU A N 1
ATOM 1540 C CA . LEU A 1 195 ? 12.954 -9.946 -19.315 1.00 89.62 195 LEU A CA 1
ATOM 1541 C C . LEU A 1 195 ? 14.119 -10.947 -19.378 1.00 89.62 195 LEU A C 1
ATOM 1543 O O . LEU A 1 195 ? 13.872 -12.150 -19.452 1.00 89.62 195 LEU A O 1
ATOM 1547 N N . ALA A 1 196 ? 15.367 -10.473 -19.324 1.00 90.62 196 ALA A N 1
ATOM 1548 C CA . ALA A 1 196 ? 16.547 -11.320 -19.172 1.00 90.62 196 ALA A CA 1
ATOM 1549 C C . ALA A 1 196 ? 16.747 -11.830 -17.728 1.00 90.62 196 ALA A C 1
ATOM 1551 O O . ALA A 1 196 ? 17.453 -12.821 -17.530 1.00 90.62 196 ALA A O 1
ATOM 1552 N N . ASP A 1 197 ? 16.124 -11.203 -16.722 1.00 90.00 197 ASP A N 1
ATOM 1553 C CA . ASP A 1 197 ? 16.129 -11.694 -15.340 1.00 90.00 197 ASP A CA 1
ATOM 1554 C C . ASP A 1 197 ? 15.245 -12.944 -15.228 1.00 90.00 197 ASP A C 1
ATOM 1556 O O . ASP A 1 197 ? 14.017 -12.870 -15.158 1.00 90.00 197 ASP A O 1
ATOM 1560 N N . THR A 1 198 ? 15.879 -14.116 -15.185 1.00 83.38 198 THR A N 1
ATOM 1561 C CA . THR A 1 198 ? 15.182 -15.406 -15.130 1.00 83.38 198 THR A CA 1
ATOM 1562 C C . THR A 1 198 ? 14.378 -15.616 -13.852 1.00 83.38 198 THR A C 1
ATOM 1564 O O . THR A 1 198 ? 13.419 -16.381 -13.869 1.00 83.38 198 THR A O 1
ATOM 1567 N N . GLU A 1 199 ? 14.742 -14.974 -12.743 1.00 83.06 199 GLU A N 1
ATOM 1568 C CA . GLU A 1 199 ? 13.985 -15.102 -11.494 1.00 83.06 199 GLU A CA 1
ATOM 1569 C C . GLU A 1 199 ? 12.666 -14.328 -11.570 1.00 83.06 199 GLU A C 1
ATOM 1571 O O . GLU A 1 199 ? 11.662 -14.755 -10.998 1.00 83.06 199 GLU A O 1
ATOM 1576 N N . LEU A 1 200 ? 12.662 -13.206 -12.297 1.00 82.25 200 LEU A N 1
ATOM 1577 C CA . LEU A 1 200 ? 11.470 -12.403 -12.540 1.00 82.25 200 LEU A CA 1
ATOM 1578 C C . LEU A 1 200 ? 10.620 -12.974 -13.689 1.00 82.25 200 LEU A C 1
ATOM 1580 O O . LEU A 1 200 ? 9.404 -13.092 -13.560 1.00 82.25 200 LEU A O 1
ATOM 1584 N N . ALA A 1 201 ? 11.255 -13.344 -14.804 1.00 72.44 201 ALA A N 1
ATOM 1585 C CA . ALA A 1 201 ? 10.596 -13.756 -16.044 1.00 72.44 201 ALA A CA 1
ATOM 1586 C C . ALA A 1 201 ? 9.920 -15.139 -15.980 1.00 72.44 201 ALA A C 1
ATOM 1588 O O . ALA A 1 201 ? 9.110 -15.459 -16.848 1.00 72.44 201 ALA A O 1
ATOM 1589 N N . GLN A 1 202 ? 10.219 -15.956 -14.964 1.00 70.38 202 GLN A N 1
ATOM 1590 C CA . GLN A 1 202 ? 9.563 -17.253 -14.742 1.00 70.38 202 GLN A CA 1
ATOM 1591 C C . GLN A 1 202 ? 8.130 -17.146 -14.196 1.00 70.38 202 GLN A C 1
ATOM 1593 O O . GLN A 1 202 ? 7.450 -18.161 -14.071 1.00 70.38 202 GLN A O 1
ATOM 1598 N N . ASP A 1 203 ? 7.660 -15.945 -13.861 1.00 75.19 203 ASP A N 1
ATOM 1599 C CA . ASP A 1 203 ? 6.306 -15.715 -13.358 1.00 75.19 203 ASP A CA 1
ATOM 1600 C C . ASP A 1 203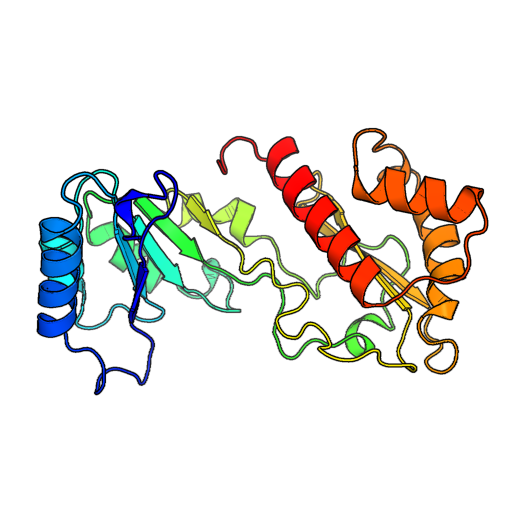 ? 5.303 -15.541 -14.515 1.00 75.19 203 ASP A C 1
ATOM 1602 O O . ASP A 1 203 ? 4.914 -14.428 -14.883 1.00 75.19 203 ASP A O 1
ATOM 1606 N N . ASP A 1 204 ? 4.897 -16.671 -15.100 1.00 72.56 204 ASP A N 1
ATOM 1607 C CA . ASP A 1 204 ? 3.963 -16.766 -16.232 1.00 72.56 204 ASP A CA 1
ATOM 1608 C C . ASP A 1 204 ? 2.517 -16.373 -15.882 1.00 72.56 204 ASP A C 1
ATOM 1610 O O . ASP A 1 204 ? 1.710 -16.080 -16.766 1.00 72.56 204 ASP A O 1
ATOM 1614 N N . THR A 1 205 ? 2.200 -16.300 -14.590 1.00 83.25 205 THR A N 1
ATOM 1615 C CA . THR A 1 205 ? 0.890 -15.866 -14.099 1.00 83.25 205 THR A CA 1
ATOM 1616 C C . THR A 1 205 ? 0.769 -14.349 -13.958 1.00 83.25 205 THR A C 1
ATOM 1618 O O . THR A 1 205 ? -0.346 -13.835 -13.833 1.00 83.25 205 THR A O 1
ATOM 1621 N N . CYS A 1 206 ? 1.879 -13.602 -13.967 1.00 89.62 206 CYS A N 1
ATOM 1622 C CA . CYS A 1 206 ? 1.863 -12.167 -13.691 1.00 89.62 206 CYS A CA 1
ATOM 1623 C C . CYS A 1 206 ? 1.245 -11.354 -14.829 1.00 89.62 206 CYS A C 1
ATOM 1625 O O . CYS A 1 206 ? 1.827 -11.206 -15.905 1.00 89.62 206 CYS A O 1
ATOM 1627 N N . LEU A 1 207 ? 0.108 -10.710 -14.550 1.00 92.50 207 LEU A N 1
ATOM 1628 C CA . LEU A 1 207 ? -0.616 -9.886 -15.522 1.00 92.50 207 LEU A CA 1
ATOM 1629 C C . LEU A 1 207 ? 0.228 -8.714 -16.041 1.00 92.50 207 LEU A C 1
ATOM 1631 O O . LEU A 1 207 ? 0.154 -8.361 -17.218 1.00 92.50 207 LEU A O 1
ATOM 1635 N N . ALA A 1 208 ? 1.046 -8.113 -15.173 1.00 92.88 208 ALA A N 1
ATOM 1636 C CA . ALA A 1 208 ? 1.933 -7.019 -15.554 1.00 92.88 208 ALA A CA 1
ATOM 1637 C C . ALA A 1 208 ? 3.062 -7.495 -16.480 1.00 92.88 208 ALA A C 1
ATOM 1639 O O . ALA A 1 208 ? 3.295 -6.872 -17.514 1.00 92.88 208 ALA A O 1
ATOM 1640 N N . LEU A 1 209 ? 3.728 -8.610 -16.152 1.00 92.69 209 LEU A N 1
ATOM 1641 C CA . LEU A 1 209 ? 4.799 -9.156 -16.991 1.00 92.69 209 LEU A CA 1
ATOM 1642 C C . LEU A 1 209 ? 4.265 -9.669 -18.327 1.00 92.69 209 LEU A C 1
ATOM 1644 O O . LEU A 1 209 ? 4.898 -9.428 -19.353 1.00 92.69 209 LEU A O 1
ATOM 1648 N N . ALA A 1 210 ? 3.090 -10.303 -18.339 1.00 92.25 210 ALA A N 1
ATOM 1649 C CA . ALA A 1 210 ? 2.427 -10.725 -19.567 1.00 92.25 210 ALA A CA 1
ATOM 1650 C C . ALA A 1 210 ? 2.147 -9.526 -20.486 1.00 92.25 210 ALA A C 1
ATOM 1652 O O . ALA A 1 210 ? 2.494 -9.562 -21.666 1.00 92.25 210 ALA A O 1
ATOM 1653 N N . ALA A 1 211 ? 1.601 -8.432 -19.939 1.00 93.00 211 ALA A N 1
ATOM 1654 C CA . ALA A 1 211 ? 1.328 -7.214 -20.699 1.00 93.00 211 ALA A CA 1
ATOM 1655 C C . ALA A 1 211 ? 2.607 -6.539 -21.227 1.00 93.00 211 ALA A C 1
ATOM 1657 O O . ALA A 1 211 ? 2.633 -6.104 -22.378 1.00 93.00 211 ALA A O 1
ATOM 1658 N N . ILE A 1 212 ? 3.671 -6.467 -20.418 1.00 92.94 212 ILE A N 1
ATOM 1659 C CA . ILE A 1 212 ? 4.964 -5.913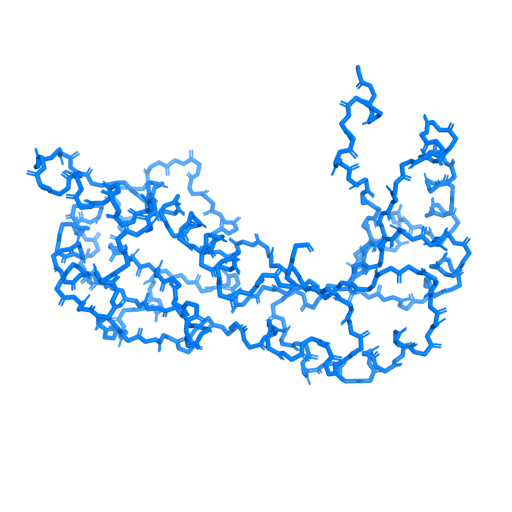 -20.849 1.00 92.94 212 ILE A CA 1
ATOM 1660 C C . ILE A 1 212 ? 5.577 -6.777 -21.956 1.00 92.94 212 ILE A C 1
ATOM 1662 O O . ILE A 1 212 ? 5.998 -6.256 -22.986 1.00 92.94 212 ILE A O 1
ATOM 1666 N N . THR A 1 213 ? 5.588 -8.098 -21.769 1.00 91.44 213 THR A N 1
ATOM 1667 C CA . THR A 1 213 ? 6.167 -9.055 -22.722 1.00 91.44 213 THR A CA 1
ATOM 1668 C C . THR A 1 213 ? 5.440 -9.018 -24.060 1.00 91.44 213 THR A C 1
ATOM 1670 O O . THR A 1 213 ? 6.078 -8.988 -25.111 1.00 91.44 213 THR A O 1
ATOM 1673 N N . ASP A 1 214 ? 4.108 -9.005 -24.038 1.00 92.00 214 ASP A N 1
ATOM 1674 C CA . ASP A 1 214 ? 3.289 -8.914 -25.244 1.00 92.00 214 ASP A CA 1
ATOM 1675 C C . ASP A 1 214 ? 3.545 -7.601 -26.002 1.00 92.00 214 ASP A C 1
ATOM 1677 O O . ASP A 1 214 ? 3.830 -7.621 -27.201 1.00 92.00 214 ASP A O 1
ATOM 1681 N N . LYS A 1 215 ? 3.550 -6.464 -25.293 1.00 93.00 215 LYS A N 1
ATOM 1682 C CA . LYS A 1 215 ? 3.844 -5.153 -25.885 1.00 93.00 215 LYS A CA 1
ATOM 1683 C C . LYS A 1 215 ? 5.242 -5.096 -26.508 1.00 93.00 215 LYS A C 1
ATOM 1685 O O . LYS A 1 215 ? 5.398 -4.612 -27.632 1.00 93.00 215 LYS A O 1
ATOM 1690 N N . TYR A 1 216 ? 6.243 -5.631 -25.806 1.00 91.19 216 TYR A N 1
ATOM 1691 C CA . TYR A 1 216 ? 7.623 -5.718 -26.284 1.00 91.19 216 TYR A CA 1
ATOM 1692 C C . TYR A 1 216 ? 7.728 -6.560 -27.563 1.00 91.19 216 TYR A C 1
ATOM 1694 O O . TYR A 1 216 ? 8.289 -6.098 -28.554 1.00 91.19 216 TYR A O 1
ATOM 1702 N N . ARG A 1 217 ? 7.108 -7.750 -27.587 1.00 90.69 217 ARG A N 1
ATOM 1703 C CA . ARG A 1 217 ? 7.098 -8.656 -28.753 1.00 90.69 217 ARG A CA 1
ATOM 1704 C C . ARG A 1 217 ? 6.385 -8.071 -29.968 1.00 90.69 217 ARG A C 1
ATOM 1706 O O . ARG A 1 217 ? 6.790 -8.329 -31.097 1.00 90.69 217 ARG A O 1
ATOM 1713 N N . ARG A 1 218 ? 5.323 -7.292 -29.753 1.00 92.19 218 ARG A N 1
ATOM 1714 C CA . ARG A 1 218 ? 4.580 -6.618 -30.830 1.00 92.19 218 ARG A CA 1
ATOM 1715 C C . ARG A 1 218 ? 5.287 -5.361 -31.352 1.00 92.19 218 ARG A C 1
ATOM 1717 O O . ARG A 1 218 ? 4.789 -4.753 -32.297 1.00 92.19 218 ARG A O 1
ATOM 1724 N N . HIS A 1 219 ? 6.430 -4.980 -30.769 1.00 86.81 219 HIS A N 1
ATOM 1725 C CA . HIS A 1 219 ? 7.164 -3.755 -31.095 1.00 86.81 219 HIS A CA 1
ATOM 1726 C C . HIS A 1 219 ? 6.260 -2.504 -31.090 1.00 86.81 219 HIS A C 1
ATOM 1728 O O . HIS A 1 219 ? 6.436 -1.582 -31.891 1.00 86.81 219 HIS A O 1
ATOM 1734 N N . GLU A 1 220 ? 5.258 -2.465 -30.201 1.00 85.94 220 GLU A N 1
ATOM 1735 C CA . GLU A 1 220 ? 4.343 -1.324 -30.117 1.00 85.94 220 GLU A CA 1
ATOM 1736 C C . GLU A 1 220 ? 5.085 -0.074 -29.653 1.00 85.94 220 GLU A C 1
ATOM 1738 O O . GLU A 1 220 ? 5.860 -0.119 -28.703 1.00 85.94 220 GLU A O 1
ATOM 1743 N N . LYS A 1 221 ? 4.826 1.072 -30.290 1.00 73.25 221 LYS A N 1
ATOM 1744 C CA . LYS A 1 221 ? 5.565 2.308 -30.009 1.00 73.25 221 LYS A CA 1
ATOM 1745 C C . LYS A 1 221 ? 5.442 2.751 -28.548 1.00 73.25 221 LYS A C 1
ATOM 1747 O O . LYS A 1 221 ? 4.375 3.189 -28.130 1.00 73.25 221 LYS A O 1
ATOM 1752 N N . GLY A 1 222 ? 6.592 2.782 -27.871 1.00 73.94 222 GLY A N 1
ATOM 1753 C CA . GLY A 1 222 ? 6.867 3.559 -26.660 1.00 73.94 222 GLY A CA 1
ATOM 1754 C C . GLY A 1 222 ? 6.160 3.070 -25.395 1.00 73.94 222 GLY A C 1
ATOM 1755 O O . GLY A 1 222 ? 5.011 2.635 -25.415 1.00 73.94 222 GLY A O 1
ATOM 1756 N N . TYR A 1 223 ? 6.842 3.193 -24.260 1.00 86.38 223 TYR A N 1
ATOM 1757 C CA . TYR A 1 223 ? 6.215 3.095 -22.944 1.00 86.38 223 TYR A CA 1
ATOM 1758 C C . TYR A 1 223 ? 6.010 4.491 -22.374 1.00 86.38 223 TYR A C 1
ATOM 1760 O O . TYR A 1 223 ? 6.729 5.421 -22.722 1.00 86.38 223 TYR A O 1
ATOM 1768 N N . THR A 1 224 ? 5.054 4.643 -21.469 1.00 86.00 224 THR A N 1
ATOM 1769 C CA . THR A 1 224 ? 4.814 5.880 -20.725 1.00 86.00 224 THR A CA 1
ATOM 1770 C C . THR A 1 224 ? 5.088 5.671 -19.241 1.00 86.00 224 THR A C 1
ATOM 1772 O O . THR A 1 224 ? 4.936 4.571 -18.713 1.00 86.00 224 THR A O 1
ATOM 1775 N N . PHE A 1 225 ? 5.419 6.745 -18.519 1.00 83.06 225 PHE A N 1
ATOM 1776 C CA . PHE A 1 225 ? 5.544 6.667 -17.060 1.00 83.06 225 PHE A CA 1
ATOM 1777 C C . PHE A 1 225 ? 4.255 6.150 -16.402 1.00 83.06 225 PHE A C 1
ATOM 1779 O O . PHE A 1 225 ? 4.320 5.383 -15.451 1.00 83.06 225 PHE A O 1
ATOM 1786 N N . ALA A 1 226 ? 3.078 6.528 -16.911 1.00 82.06 226 ALA A N 1
ATOM 1787 C CA . ALA A 1 226 ? 1.799 6.082 -16.361 1.00 82.06 226 ALA A CA 1
ATOM 1788 C C . ALA A 1 226 ? 1.591 4.563 -16.487 1.00 82.06 226 ALA A C 1
ATOM 1790 O O . ALA A 1 226 ? 1.162 3.932 -15.520 1.00 82.06 226 ALA A O 1
ATOM 1791 N N . GLU A 1 227 ? 1.938 3.976 -17.636 1.00 87.62 227 GLU A N 1
ATOM 1792 C CA . GLU A 1 227 ? 1.888 2.521 -17.830 1.00 87.62 227 GLU A CA 1
ATOM 1793 C C . GLU A 1 227 ? 2.780 1.792 -16.828 1.00 87.62 227 GLU A C 1
ATOM 1795 O O . GLU A 1 227 ? 2.342 0.821 -16.216 1.00 87.62 227 GLU A O 1
ATOM 1800 N N . TRP A 1 228 ? 3.990 2.297 -16.588 1.00 86.81 228 TRP A N 1
ATOM 1801 C CA . TRP A 1 228 ? 4.915 1.659 -15.656 1.00 86.81 228 TRP A CA 1
ATOM 1802 C C . TRP A 1 228 ? 4.433 1.656 -14.219 1.00 86.81 228 TRP A C 1
ATOM 1804 O O . TRP A 1 228 ? 4.569 0.639 -13.545 1.00 86.81 228 TRP A O 1
ATOM 1814 N N . ILE A 1 229 ? 3.776 2.722 -13.760 1.00 82.75 229 ILE A N 1
ATOM 1815 C CA . ILE A 1 229 ? 3.160 2.667 -12.432 1.00 82.75 229 ILE A CA 1
ATOM 1816 C C . ILE A 1 229 ? 2.020 1.666 -12.373 1.00 82.75 229 ILE A C 1
ATOM 1818 O O . ILE A 1 229 ? 1.908 0.947 -11.382 1.00 82.75 229 ILE A O 1
ATOM 1822 N N . LYS A 1 230 ? 1.214 1.558 -13.430 1.00 87.06 230 LYS A N 1
ATOM 1823 C CA . LYS A 1 230 ? 0.191 0.516 -13.486 1.00 87.06 230 LYS A CA 1
ATOM 1824 C C . LYS A 1 230 ? 0.823 -0.875 -13.395 1.00 87.06 230 LYS A C 1
ATOM 1826 O O . LYS A 1 230 ? 0.350 -1.684 -12.605 1.00 87.06 230 LYS A O 1
ATOM 1831 N N . TYR A 1 231 ? 1.884 -1.154 -14.151 1.00 90.56 231 TYR A N 1
ATOM 1832 C CA . TYR A 1 231 ? 2.564 -2.452 -14.109 1.00 90.56 231 TYR A CA 1
ATOM 1833 C C . TYR A 1 231 ? 3.136 -2.768 -12.731 1.00 90.56 231 TYR A C 1
ATOM 1835 O O . TYR A 1 231 ? 2.888 -3.848 -12.197 1.00 90.56 231 TYR A O 1
ATOM 1843 N N . THR A 1 232 ? 3.823 -1.803 -12.127 1.00 89.00 232 THR A N 1
ATOM 1844 C CA . THR A 1 232 ? 4.364 -1.918 -10.777 1.00 89.00 232 THR A CA 1
ATOM 1845 C C . THR A 1 232 ? 3.263 -2.215 -9.745 1.00 89.00 232 THR A C 1
ATOM 1847 O O . THR A 1 232 ? 3.405 -3.156 -8.966 1.00 89.00 232 THR A O 1
ATOM 1850 N N . LEU A 1 233 ? 2.140 -1.484 -9.766 1.00 87.50 233 LEU A N 1
ATOM 1851 C CA . LEU A 1 233 ? 1.020 -1.700 -8.838 1.00 87.50 233 LEU A CA 1
ATOM 1852 C C . LEU A 1 233 ? 0.324 -3.048 -9.056 1.00 87.50 233 LEU A C 1
ATOM 1854 O O . LEU A 1 233 ? 0.058 -3.761 -8.092 1.00 87.50 233 LEU A O 1
ATOM 1858 N N . VAL A 1 234 ? 0.046 -3.412 -10.312 1.00 90.25 234 VAL A N 1
ATOM 1859 C CA . VAL A 1 234 ? -0.599 -4.689 -10.655 1.00 90.25 234 VAL A CA 1
ATOM 1860 C C . VAL A 1 234 ? 0.260 -5.855 -10.183 1.00 90.25 234 VAL A C 1
ATOM 1862 O O . VAL A 1 234 ? -0.254 -6.755 -9.520 1.00 90.25 234 VAL A O 1
ATOM 1865 N N . ARG A 1 235 ? 1.568 -5.824 -10.472 1.00 90.88 235 ARG A N 1
ATOM 1866 C CA . ARG A 1 235 ? 2.488 -6.856 -9.994 1.00 90.88 235 ARG A CA 1
ATOM 1867 C C . ARG A 1 235 ? 2.503 -6.909 -8.473 1.00 90.88 235 ARG A C 1
ATOM 1869 O O . ARG A 1 235 ? 2.412 -8.002 -7.929 1.00 90.88 235 ARG A O 1
ATOM 1876 N N . TYR A 1 236 ? 2.600 -5.759 -7.804 1.00 89.25 236 TYR A N 1
ATOM 1877 C CA . TYR A 1 236 ? 2.664 -5.708 -6.347 1.00 89.25 236 TYR A CA 1
ATOM 1878 C C . TYR A 1 236 ? 1.432 -6.348 -5.701 1.00 89.25 236 TYR A C 1
ATOM 1880 O O . TYR A 1 236 ? 1.575 -7.298 -4.938 1.00 89.25 236 TYR A O 1
ATOM 1888 N N . ILE A 1 237 ? 0.229 -5.909 -6.081 1.00 87.50 237 ILE A N 1
ATOM 1889 C CA . ILE A 1 237 ? -1.035 -6.444 -5.555 1.00 87.50 237 ILE A CA 1
ATOM 1890 C C . ILE A 1 237 ? -1.159 -7.946 -5.835 1.00 87.50 237 ILE A C 1
ATOM 1892 O O . ILE A 1 237 ? -1.506 -8.715 -4.940 1.00 87.50 237 ILE A O 1
ATOM 1896 N N . GLN A 1 238 ? -0.854 -8.382 -7.060 1.00 89.75 238 GLN A N 1
ATOM 1897 C CA . GLN A 1 238 ? -0.947 -9.793 -7.428 1.00 89.75 238 GLN A CA 1
ATOM 1898 C C . GLN A 1 238 ? 0.019 -10.659 -6.608 1.00 89.75 238 GLN A C 1
ATOM 1900 O O . GLN A 1 238 ? -0.373 -11.692 -6.070 1.00 89.75 238 GLN A O 1
ATOM 1905 N N . GLN A 1 239 ? 1.273 -10.231 -6.484 1.00 88.88 239 GLN A N 1
ATOM 1906 C CA . GLN A 1 239 ? 2.292 -10.946 -5.721 1.00 88.88 239 GLN A CA 1
ATOM 1907 C C . GLN A 1 239 ? 1.984 -10.949 -4.218 1.00 88.88 239 GLN A C 1
ATOM 1909 O O . GLN A 1 239 ? 2.197 -11.968 -3.570 1.00 88.88 239 GLN A O 1
ATOM 1914 N N . LEU A 1 240 ? 1.411 -9.876 -3.660 1.00 87.50 240 LEU A N 1
ATOM 1915 C CA . LEU A 1 240 ? 0.890 -9.896 -2.289 1.00 87.50 240 LEU A CA 1
ATOM 1916 C C . LEU A 1 240 ? -0.198 -10.964 -2.125 1.00 87.50 240 LEU A C 1
ATOM 1918 O O . LEU A 1 240 ? -0.108 -11.783 -1.213 1.00 87.50 240 LEU A O 1
ATOM 1922 N N . ALA A 1 241 ? -1.179 -11.013 -3.031 1.00 85.94 241 ALA A N 1
ATOM 1923 C CA . ALA A 1 241 ? -2.257 -12.000 -2.971 1.00 85.94 241 ALA A CA 1
ATOM 1924 C C . ALA A 1 241 ? -1.746 -13.449 -3.089 1.00 85.94 241 ALA A C 1
ATOM 1926 O O . ALA A 1 241 ? -2.252 -14.342 -2.411 1.00 85.94 241 ALA A O 1
ATOM 1927 N N . MET A 1 242 ? -0.728 -13.686 -3.921 1.00 86.69 242 MET A N 1
ATOM 1928 C CA . MET A 1 242 ? -0.154 -15.018 -4.141 1.00 86.69 242 MET A CA 1
ATOM 1929 C C . MET A 1 242 ? 0.793 -15.457 -3.021 1.00 86.69 242 MET A C 1
ATOM 1931 O O . MET A 1 242 ? 0.698 -16.579 -2.529 1.00 86.69 242 MET A O 1
ATOM 1935 N N . SER A 1 243 ? 1.727 -14.595 -2.622 1.00 84.94 243 SER A N 1
ATOM 1936 C CA . SER A 1 243 ? 2.768 -14.932 -1.646 1.00 84.94 243 SER A CA 1
ATOM 1937 C C . SER A 1 243 ? 2.287 -14.802 -0.205 1.00 84.94 243 SER A C 1
ATOM 1939 O O . SER A 1 243 ? 2.921 -15.332 0.706 1.00 84.94 243 SER A O 1
ATOM 1941 N N . ARG A 1 244 ? 1.183 -14.083 0.022 1.00 76.62 244 ARG A N 1
ATOM 1942 C CA . ARG A 1 244 ? 0.689 -13.759 1.359 1.00 76.62 244 ARG A CA 1
ATOM 1943 C C . ARG A 1 244 ? -0.843 -13.855 1.441 1.00 76.62 244 ARG A C 1
ATOM 1945 O O . ARG A 1 244 ? -1.506 -12.873 1.763 1.00 76.62 244 ARG A O 1
ATOM 1952 N N . PRO A 1 245 ? -1.434 -15.046 1.239 1.00 64.81 245 PRO A N 1
ATOM 1953 C CA . PRO A 1 245 ? -2.891 -15.214 1.183 1.00 64.81 245 PRO A CA 1
ATOM 1954 C C . PRO A 1 245 ? -3.620 -14.838 2.486 1.00 64.81 245 PRO A C 1
ATOM 1956 O O . PRO A 1 245 ? -4.821 -14.608 2.470 1.00 64.81 245 PRO A O 1
ATOM 1959 N N . GLY A 1 246 ? -2.908 -14.739 3.615 1.00 61.84 246 GLY A N 1
ATOM 1960 C CA . GLY A 1 246 ? -3.458 -14.278 4.896 1.00 61.84 246 GLY A CA 1
ATOM 1961 C C . GLY A 1 246 ? -3.539 -12.753 5.067 1.00 61.84 246 GLY A C 1
ATOM 1962 O O . GLY A 1 246 ? -3.643 -12.311 6.208 1.00 61.84 246 GLY A O 1
ATOM 1963 N N . PHE A 1 247 ? -3.391 -11.974 3.988 1.00 57.09 247 PHE A N 1
ATOM 1964 C CA . PHE A 1 247 ? -3.528 -10.506 3.959 1.00 57.09 247 PHE A CA 1
ATOM 1965 C C . PHE A 1 247 ? -4.901 -10.034 3.448 1.00 57.09 247 PHE A C 1
ATOM 1967 O O . PHE A 1 247 ? -5.125 -8.828 3.375 1.00 57.09 247 PHE A O 1
ATOM 1974 N N . VAL A 1 248 ? -5.789 -10.963 3.072 1.00 42.62 248 VAL A N 1
ATOM 1975 C CA . VAL A 1 248 ? -7.141 -10.676 2.559 1.00 42.62 248 VAL A CA 1
ATOM 1976 C C . VAL A 1 248 ? -8.168 -10.699 3.683 1.00 42.62 248 VAL A C 1
ATOM 1978 O O . VAL A 1 248 ? -8.114 -11.651 4.494 1.00 42.62 248 VAL A O 1
#

Foldseek 3Di:
DDPVVPQPDAAEDEDEPPCCVPAPLVNLLVVLVVVCVVPVPHAYEYEYCDCVNNLVSQQVRHAAAHEYEHEVEAHAPVVPLVVLVVVLVSVHNHAYEYEHAQADPPDDLVVCLPPDAQDFDPRGHQCSQVCVVVSPGQAYHYPLPPCPPDPPDFDQWDKDKAWAADLVVRTTGIFTDPDRNCRQVNVLVSLVSQCVPPVNVVCPVQPLNVVSVVCNVVVPDTDTPNSRSVSRSSRVVVSCCVSPVSND

Secondary structure (DSSP, 8-state):
--GGG-TT---EEEE-TT-TTT--HHHHHHHHHHHHHH-TT---EEEES--TTTHHHHHHH--TT-EEEEEEETS-GGG-HHHHHHHHHT--SSEEEEEE-SB-TT--TTTTTTPPTTPBPTTB--THHHHGGGGT-SEEE----S-SS--SS--S---EEEEEEETTTTEEEEEEE--TTTGGGGHHHHHHHHHH-HHHHT-TT-HHHHHHHHHHHTT-S---HHHHHHHHHHHHHHHHHHH-GGG-